Protein AF-A0A537JPZ9-F1 (afdb_monomer_lite)

Organism: NCBI:txid2569760

Radius of gyration: 19.6 Å; chains: 1; bounding box: 57×46×54 Å

pLDDT: mean 85.22, std 14.62, range [39.41, 98.06]

Secondary structure (DSSP, 8-state):
--BHHHHHHHHSS--S-PPPPSSTTT-SSSTTPPTT---HHHHHHHHHHHHHHHHTS---HHHHHHHHHHH--S---HHHHHHHHHHHHH---TTTTTTTPPP-STTTTT-HHHHHHTTT-HHHHHHHHHHHHTTT--HHHHHHHHHHHHHHHHHTSTT---TTHHHH-SHHHHHHHHHHHTPPPSPSSS--S--PPTT---SS-HHHHHHHHHHHHHHTTT-HHHHHHHHHTTBSSHHHHHHHHHHHHHHHH-GGGS-HHHHHHHHHTSSS-HHHHHHHHHHHHHHHHHHHHHHHHHHHHHHT-

InterPro domains:
  IPR005502 ADP-ribosylation/Crystallin J1 [PF03747] (15-260)
  IPR036705 ADP-ribosylation/Crystallin J1 superfamily [G3DSA:1.10.4080.10] (1-294)
  IPR036705 ADP-ribosylation/Crystallin J1 superfamily [SSF101478] (29-282)

Structure (mmCIF, N/CA/C/O backbone):
data_AF-A0A537JPZ9-F1
#
_entry.id   AF-A0A537JPZ9-F1
#
loop_
_atom_site.group_PDB
_atom_site.id
_atom_site.type_symbol
_atom_site.label_atom_id
_atom_site.label_alt_id
_atom_site.label_comp_id
_atom_site.label_asym_id
_atom_site.label_entity_id
_atom_site.label_seq_id
_atom_site.pdbx_PDB_ins_code
_atom_site.Cartn_x
_atom_site.Cartn_y
_atom_site.Cartn_z
_atom_site.occupancy
_atom_site.B_iso_or_equiv
_atom_site.auth_seq_id
_atom_site.auth_comp_id
_atom_site.auth_asym_id
_atom_site.auth_atom_id
_atom_site.pdbx_PDB_model_num
ATOM 1 N N . MET A 1 1 ? 11.764 8.723 -16.582 1.00 61.66 1 MET A N 1
ATOM 2 C CA . MET A 1 1 ? 11.149 7.567 -15.894 1.00 61.66 1 MET A CA 1
ATOM 3 C C . MET A 1 1 ? 11.394 6.319 -16.732 1.00 61.66 1 MET A C 1
ATOM 5 O O . MET A 1 1 ? 11.494 6.472 -17.944 1.00 61.66 1 MET A O 1
ATOM 9 N N . MET A 1 2 ? 11.542 5.129 -16.138 1.00 71.56 2 MET A N 1
ATOM 10 C CA . MET A 1 2 ? 11.805 3.917 -16.925 1.00 71.56 2 MET A CA 1
ATOM 11 C C . MET A 1 2 ? 10.557 3.461 -17.680 1.00 71.56 2 MET A C 1
ATOM 13 O O . MET A 1 2 ? 9.515 3.187 -17.091 1.00 71.56 2 MET A O 1
ATOM 17 N N . HIS A 1 3 ? 10.672 3.383 -19.000 1.00 84.00 3 HIS A N 1
ATOM 18 C CA . HIS A 1 3 ? 9.676 2.769 -19.871 1.00 84.00 3 HIS A CA 1
ATOM 19 C C . HIS A 1 3 ? 9.851 1.241 -19.864 1.00 84.00 3 HIS A C 1
ATOM 21 O O . HIS A 1 3 ? 10.987 0.778 -19.767 1.00 84.00 3 HIS A O 1
ATOM 27 N N . TYR A 1 4 ? 8.783 0.451 -20.030 1.00 87.31 4 TYR A N 1
ATOM 28 C CA . TYR A 1 4 ? 8.886 -1.020 -20.007 1.00 87.31 4 TYR A CA 1
ATOM 29 C C . TYR A 1 4 ? 9.925 -1.569 -21.003 1.00 87.31 4 TYR A C 1
ATOM 31 O O . TYR A 1 4 ? 10.736 -2.413 -20.646 1.00 87.31 4 TYR A O 1
ATOM 39 N N . ARG A 1 5 ? 9.990 -1.011 -22.223 1.00 87.06 5 ARG A N 1
ATOM 40 C CA . ARG A 1 5 ? 11.015 -1.371 -23.229 1.00 87.06 5 ARG A CA 1
ATOM 41 C C . ARG A 1 5 ? 12.454 -1.179 -22.744 1.00 87.06 5 ARG A C 1
ATOM 43 O O . ARG A 1 5 ? 13.341 -1.922 -23.152 1.00 87.06 5 ARG A O 1
ATOM 50 N N . HIS A 1 6 ? 12.704 -0.179 -21.894 1.00 86.38 6 HIS A N 1
ATOM 51 C CA . HIS A 1 6 ? 14.029 0.026 -21.298 1.00 86.38 6 HIS A CA 1
ATOM 52 C C . HIS A 1 6 ? 14.360 -1.105 -20.327 1.00 86.38 6 HIS A C 1
ATOM 54 O O . HIS A 1 6 ? 15.473 -1.618 -20.351 1.00 86.38 6 HIS A O 1
ATOM 60 N N . ILE A 1 7 ? 13.382 -1.539 -19.527 1.00 88.12 7 ILE A N 1
ATOM 61 C CA . ILE A 1 7 ? 13.537 -2.683 -18.621 1.00 88.12 7 ILE A CA 1
ATOM 62 C C . ILE A 1 7 ? 13.850 -3.947 -19.422 1.00 88.12 7 ILE A C 1
ATOM 64 O O . ILE A 1 7 ? 14.840 -4.608 -19.131 1.00 88.12 7 ILE A O 1
ATOM 68 N N . GLU A 1 8 ? 13.089 -4.220 -20.482 1.00 90.44 8 GLU A N 1
ATOM 69 C CA . GLU A 1 8 ? 13.323 -5.369 -21.368 1.00 90.44 8 GLU A CA 1
ATOM 70 C C . GLU A 1 8 ? 14.712 -5.347 -22.001 1.00 90.44 8 GLU A C 1
ATOM 72 O O . GLU A 1 8 ? 15.394 -6.366 -22.050 1.00 90.44 8 GLU A O 1
ATOM 77 N N . THR A 1 9 ? 15.156 -4.172 -22.446 1.00 89.19 9 THR A N 1
ATOM 78 C CA . THR A 1 9 ? 16.465 -4.014 -23.090 1.00 89.19 9 THR A CA 1
ATOM 79 C C . THR A 1 9 ? 17.615 -4.216 -22.103 1.00 89.19 9 THR A C 1
ATOM 81 O O . THR A 1 9 ? 18.622 -4.823 -22.454 1.00 89.19 9 THR A O 1
ATOM 84 N N . VAL A 1 10 ? 17.494 -3.693 -20.879 1.00 86.75 10 VAL A N 1
ATOM 85 C CA . VAL A 1 10 ? 18.595 -3.679 -19.902 1.00 86.75 10 VAL A CA 1
ATOM 86 C C . VAL A 1 10 ? 18.618 -4.935 -19.031 1.00 86.75 10 VAL A C 1
ATOM 88 O O . VAL A 1 10 ? 19.690 -5.431 -18.696 1.00 86.75 10 VAL A O 1
ATOM 91 N N . PHE A 1 11 ? 17.448 -5.444 -18.656 1.00 89.19 11 PHE A N 1
ATOM 92 C CA . PHE A 1 11 ? 17.289 -6.506 -17.662 1.00 89.19 11 PHE A CA 1
ATOM 93 C C . PHE A 1 11 ? 16.570 -7.747 -18.208 1.00 89.19 11 PHE A C 1
ATOM 95 O O . PHE A 1 11 ? 16.487 -8.752 -17.502 1.00 89.19 11 PHE A O 1
ATOM 102 N N . GLY A 1 12 ? 16.031 -7.703 -19.431 1.00 92.19 12 GLY A N 1
ATOM 103 C CA . GLY A 1 12 ? 15.086 -8.715 -19.894 1.00 92.19 12 GLY A CA 1
ATOM 104 C C . GLY A 1 12 ? 13.817 -8.675 -19.042 1.00 92.19 12 GLY A C 1
ATOM 105 O O . GLY A 1 12 ? 13.199 -7.626 -18.876 1.00 92.19 12 GLY A O 1
ATOM 106 N N . THR A 1 13 ? 13.433 -9.811 -18.468 1.00 93.81 13 THR A N 1
ATOM 107 C CA . THR A 1 13 ? 12.338 -9.868 -17.495 1.00 93.81 13 THR A CA 1
ATOM 108 C C . THR A 1 13 ? 12.903 -9.943 -16.085 1.00 93.81 13 THR A C 1
ATOM 110 O O . THR A 1 13 ? 13.543 -10.926 -15.713 1.00 93.81 13 THR A O 1
ATOM 113 N N . VAL A 1 14 ? 12.613 -8.937 -15.264 1.00 94.44 14 VAL A N 1
ATOM 114 C CA . VAL A 1 14 ? 12.970 -8.941 -13.843 1.00 94.44 14 VAL A CA 1
ATOM 115 C C . VAL A 1 14 ? 12.081 -9.946 -13.111 1.00 94.44 14 VAL A C 1
ATOM 117 O O . VAL A 1 14 ? 10.863 -9.787 -13.068 1.00 94.44 14 VAL A O 1
ATOM 120 N N . GLN A 1 15 ? 12.684 -10.990 -12.541 1.00 94.62 15 GLN A N 1
ATOM 121 C CA . GLN A 1 15 ? 11.972 -12.045 -11.803 1.00 94.62 15 GLN A CA 1
ATOM 122 C C . GLN A 1 15 ? 12.550 -12.310 -10.410 1.00 94.62 15 GLN A C 1
ATOM 124 O O . GLN A 1 15 ? 12.110 -13.235 -9.733 1.00 94.62 15 GLN A O 1
ATOM 129 N N . THR A 1 16 ? 13.550 -11.539 -9.992 1.00 92.81 16 THR A N 1
ATOM 130 C CA . THR A 1 16 ? 14.246 -11.687 -8.711 1.00 92.81 16 THR A CA 1
ATOM 131 C C . THR A 1 16 ? 14.568 -10.313 -8.131 1.00 92.81 16 THR A C 1
ATOM 133 O O . THR A 1 16 ? 14.491 -9.294 -8.821 1.00 92.81 16 THR A O 1
ATOM 136 N N . VAL A 1 17 ? 14.923 -10.274 -6.846 1.00 93.38 17 VAL A N 1
ATOM 137 C CA . VAL A 1 17 ? 15.340 -9.039 -6.174 1.00 93.38 17 VAL A CA 1
ATOM 138 C C . VAL A 1 17 ? 16.775 -8.701 -6.585 1.00 93.38 17 VAL A C 1
ATOM 140 O O . VAL A 1 17 ? 17.720 -9.396 -6.208 1.00 93.38 17 VAL A O 1
ATOM 143 N N . LEU A 1 18 ? 16.933 -7.624 -7.350 1.00 92.12 18 LEU A N 1
ATOM 144 C CA . LEU A 1 18 ? 18.220 -7.143 -7.852 1.00 92.12 18 LEU A CA 1
ATOM 145 C C . LEU A 1 18 ? 18.730 -5.954 -7.023 1.00 92.12 18 LEU A C 1
ATOM 147 O O . LEU A 1 18 ? 17.923 -5.235 -6.425 1.00 92.12 18 LEU A O 1
ATOM 151 N N . PRO A 1 19 ? 20.055 -5.722 -6.968 1.00 91.75 19 PRO A N 1
ATOM 152 C CA . PRO A 1 19 ? 20.5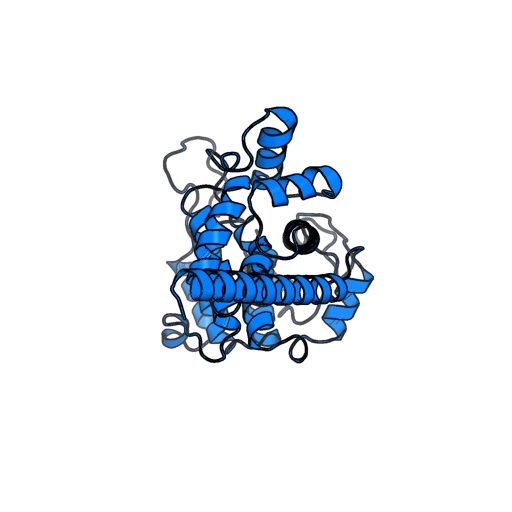85 -4.476 -6.430 1.00 91.75 19 PRO A CA 1
ATOM 153 C C . PRO A 1 19 ? 20.143 -3.302 -7.301 1.00 91.75 19 PRO A C 1
ATOM 155 O O . PRO A 1 19 ? 19.936 -3.442 -8.511 1.00 91.75 19 PRO A O 1
ATOM 158 N N . ARG A 1 20 ? 20.024 -2.126 -6.690 1.00 89.31 20 ARG A N 1
ATOM 159 C CA . ARG A 1 20 ? 19.703 -0.918 -7.435 1.00 89.31 20 ARG A CA 1
ATOM 160 C C . ARG A 1 20 ? 20.900 -0.531 -8.298 1.00 89.31 20 ARG A C 1
ATOM 162 O O . ARG A 1 20 ? 22.044 -0.569 -7.846 1.00 89.31 20 ARG A O 1
ATOM 169 N N . GLY A 1 21 ? 20.638 -0.153 -9.546 1.00 85.00 21 GLY A N 1
ATOM 170 C CA . GLY A 1 21 ? 21.696 0.231 -10.474 1.00 85.00 21 GLY A CA 1
ATOM 171 C C . GLY A 1 21 ? 22.567 1.377 -9.940 1.00 85.00 21 GLY A C 1
ATOM 172 O O . GLY A 1 21 ? 22.109 2.222 -9.172 1.00 85.00 21 GLY A O 1
ATOM 173 N N . ALA A 1 22 ? 23.840 1.404 -10.333 1.00 83.88 22 ALA A N 1
ATOM 174 C CA . ALA A 1 22 ? 24.788 2.429 -9.884 1.00 83.88 22 ALA A CA 1
ATOM 175 C C . ALA A 1 22 ? 24.757 3.707 -10.745 1.00 83.88 22 ALA A C 1
ATOM 177 O O . ALA A 1 22 ? 25.266 4.745 -10.332 1.00 83.88 22 ALA A O 1
ATOM 178 N N . ALA A 1 23 ? 24.172 3.643 -11.944 1.00 78.19 23 ALA A N 1
ATOM 179 C CA . ALA A 1 23 ? 24.107 4.762 -12.881 1.00 78.19 23 ALA A CA 1
ATOM 180 C C . ALA A 1 23 ? 22.711 5.395 -12.917 1.00 78.19 23 ALA A C 1
ATOM 182 O O . ALA A 1 23 ? 21.704 4.700 -12.764 1.00 78.19 23 ALA A O 1
ATOM 183 N N . ALA A 1 24 ? 22.642 6.690 -13.245 1.00 67.94 24 ALA A N 1
ATOM 184 C CA . ALA A 1 24 ? 21.386 7.439 -13.382 1.00 67.94 24 ALA A CA 1
ATOM 185 C C . ALA A 1 24 ? 20.412 6.839 -14.418 1.00 67.94 24 ALA A C 1
ATOM 187 O O . ALA A 1 24 ? 19.197 6.977 -14.296 1.00 67.94 24 ALA A O 1
ATOM 188 N N . THR A 1 25 ? 20.937 6.131 -15.424 1.00 70.88 25 THR A N 1
ATOM 189 C CA . THR A 1 25 ? 20.161 5.388 -16.435 1.00 70.88 25 THR A CA 1
ATOM 190 C C . THR A 1 25 ? 19.436 4.167 -15.868 1.00 70.88 25 THR A C 1
ATOM 192 O O . THR A 1 25 ? 18.517 3.642 -16.495 1.00 70.88 25 THR A O 1
ATOM 195 N N . THR A 1 26 ? 19.853 3.712 -14.688 1.00 70.00 26 THR A N 1
ATOM 196 C CA . THR A 1 26 ? 19.367 2.502 -14.017 1.00 70.00 26 THR A CA 1
ATOM 197 C C . THR A 1 26 ? 18.760 2.772 -12.640 1.00 70.00 26 THR A C 1
ATOM 199 O O . THR A 1 26 ? 18.011 1.944 -12.134 1.00 70.00 26 THR A O 1
ATOM 202 N N . ALA A 1 27 ? 19.059 3.923 -12.034 1.00 72.25 27 ALA A N 1
ATOM 203 C CA . ALA A 1 27 ? 18.585 4.297 -10.711 1.00 72.25 27 ALA A CA 1
ATOM 204 C C . ALA A 1 27 ? 18.599 5.814 -10.526 1.00 72.25 27 ALA A C 1
ATOM 206 O O . ALA A 1 27 ? 19.632 6.459 -10.695 1.00 72.25 27 ALA A O 1
ATOM 207 N N . ARG A 1 28 ? 17.457 6.382 -10.138 1.00 71.44 28 ARG A N 1
ATOM 208 C CA . ARG A 1 28 ? 17.350 7.812 -9.814 1.00 71.44 28 ARG A CA 1
ATOM 209 C C . ARG A 1 28 ? 17.609 8.100 -8.334 1.00 71.44 28 ARG A C 1
ATOM 211 O O . ARG A 1 28 ? 18.174 9.140 -8.017 1.00 71.44 28 ARG A O 1
ATOM 218 N N . PHE A 1 29 ? 17.192 7.196 -7.451 1.00 74.44 29 PHE A N 1
ATOM 219 C CA . PHE A 1 29 ? 17.222 7.375 -6.000 1.00 74.44 29 PHE A CA 1
ATOM 220 C C . PHE A 1 29 ? 18.137 6.334 -5.356 1.00 74.44 29 PHE A C 1
ATOM 222 O O . PHE A 1 29 ? 18.125 5.184 -5.780 1.00 74.44 29 PHE A O 1
ATOM 229 N N . GLU A 1 30 ? 18.948 6.759 -4.380 1.00 81.25 30 GLU A N 1
ATOM 230 C CA . GLU A 1 30 ? 19.951 5.954 -3.652 1.00 81.25 30 GLU A CA 1
ATOM 231 C C . GLU A 1 30 ? 20.663 4.906 -4.559 1.00 81.25 30 GLU A C 1
ATOM 233 O O . GLU A 1 30 ? 20.467 3.696 -4.400 1.00 81.25 30 GLU A O 1
ATOM 238 N N . PRO A 1 31 ? 21.416 5.354 -5.589 1.00 85.69 31 PRO A N 1
ATOM 239 C CA . PRO A 1 31 ? 22.084 4.466 -6.542 1.00 85.69 31 PRO A CA 1
ATOM 240 C C . PRO A 1 31 ? 23.097 3.551 -5.844 1.00 85.69 31 PRO A C 1
ATOM 242 O O . PRO A 1 31 ? 23.796 3.970 -4.925 1.00 85.69 31 PRO A O 1
ATOM 245 N N . GLY A 1 32 ? 23.186 2.298 -6.297 1.00 89.56 32 GLY A N 1
ATOM 246 C CA . GLY A 1 32 ? 24.065 1.286 -5.697 1.00 89.56 32 GLY A CA 1
ATOM 247 C C . GLY A 1 32 ? 23.534 0.633 -4.414 1.00 89.56 32 GLY A C 1
ATOM 248 O O . GLY A 1 32 ? 24.249 -0.162 -3.808 1.00 89.56 32 GLY A O 1
ATOM 249 N N . ALA A 1 33 ? 22.295 0.930 -4.010 1.00 91.94 33 ALA A N 1
ATOM 250 C CA . ALA A 1 33 ? 21.609 0.238 -2.921 1.00 91.94 33 ALA A CA 1
ATOM 251 C C . ALA A 1 33 ? 21.639 -1.300 -3.095 1.00 91.94 33 ALA A C 1
ATOM 253 O O . ALA A 1 33 ? 21.396 -1.796 -4.206 1.00 91.94 33 ALA A O 1
ATOM 254 N N . PRO A 1 34 ? 21.911 -2.081 -2.030 1.00 95.19 34 PRO A N 1
ATOM 255 C CA . PRO A 1 34 ? 21.947 -3.534 -2.117 1.00 95.19 34 PRO A CA 1
ATOM 256 C C . PRO A 1 34 ? 20.574 -4.121 -2.461 1.00 95.19 34 PRO A C 1
ATOM 258 O O . PRO A 1 34 ? 19.522 -3.524 -2.221 1.00 95.19 34 PRO A O 1
ATOM 261 N N . ALA A 1 35 ? 20.587 -5.337 -3.011 1.00 95.12 35 ALA A N 1
ATOM 262 C CA . ALA A 1 35 ? 19.369 -6.070 -3.333 1.00 95.12 35 ALA A CA 1
ATOM 263 C C . ALA A 1 35 ? 18.493 -6.230 -2.084 1.00 95.12 35 ALA A C 1
ATOM 265 O O . ALA A 1 35 ? 18.945 -6.782 -1.084 1.00 95.12 35 ALA A O 1
ATOM 266 N N . GLY A 1 36 ? 17.240 -5.787 -2.166 1.00 94.62 36 GLY A N 1
ATOM 267 C CA . GLY A 1 36 ? 16.267 -5.879 -1.078 1.00 94.62 36 GLY A CA 1
ATOM 268 C C . GLY A 1 36 ? 16.151 -4.627 -0.217 1.00 94.62 36 GLY A C 1
ATOM 269 O O . GLY A 1 36 ? 15.250 -4.587 0.614 1.00 94.62 36 GLY A O 1
ATOM 270 N N . GLN A 1 37 ? 16.987 -3.600 -0.408 1.00 95.06 37 GLN A N 1
ATOM 271 C CA . GLN A 1 37 ? 16.791 -2.320 0.278 1.00 95.06 37 GLN A CA 1
ATOM 272 C C . GLN A 1 37 ? 15.471 -1.665 -0.155 1.00 95.06 37 GLN A C 1
ATOM 274 O O . GLN A 1 37 ? 15.194 -1.540 -1.350 1.00 95.06 37 GLN A O 1
ATOM 279 N N . VAL A 1 38 ? 14.663 -1.239 0.81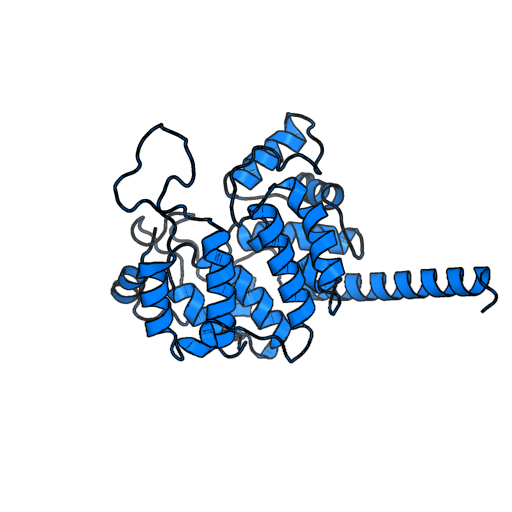8 1.00 94.62 38 VAL A N 1
ATOM 280 C CA . VAL A 1 38 ? 13.354 -0.629 0.553 1.00 94.62 38 VAL A CA 1
ATOM 281 C C . VAL A 1 38 ? 13.431 0.878 0.295 1.00 94.62 38 VAL A C 1
ATOM 283 O O . VAL A 1 38 ? 14.360 1.558 0.740 1.00 94.62 38 VAL A O 1
ATOM 286 N N . THR A 1 39 ? 12.416 1.389 -0.401 1.00 94.06 39 THR A N 1
ATOM 287 C CA . THR A 1 39 ? 12.160 2.812 -0.678 1.00 94.06 39 THR A CA 1
ATOM 288 C C . THR A 1 39 ? 11.223 3.428 0.367 1.00 94.06 39 THR A C 1
ATOM 290 O O . THR A 1 39 ? 10.863 2.795 1.371 1.00 94.06 39 THR A O 1
ATOM 293 N N . ASP A 1 40 ? 10.830 4.682 0.148 1.00 94.12 40 ASP A N 1
ATOM 294 C CA . ASP A 1 40 ? 9.911 5.411 1.010 1.00 94.12 40 ASP A CA 1
ATOM 295 C C . ASP A 1 40 ? 8.526 4.760 1.119 1.00 94.12 40 ASP A C 1
ATOM 297 O O . ASP A 1 40 ? 7.928 4.865 2.187 1.00 94.12 40 ASP A O 1
ATOM 301 N N . ASP A 1 41 ? 8.061 3.985 0.129 1.00 95.44 41 ASP A N 1
ATOM 302 C CA . ASP A 1 41 ? 6.819 3.198 0.215 1.00 95.44 41 ASP A CA 1
ATOM 303 C C . ASP A 1 41 ? 6.746 2.353 1.487 1.00 95.44 41 ASP A C 1
ATOM 305 O O . ASP A 1 41 ? 5.767 2.385 2.238 1.00 95.44 41 ASP A O 1
ATOM 309 N N . THR A 1 42 ? 7.806 1.578 1.731 1.00 96.06 42 THR A N 1
ATOM 310 C CA . THR A 1 42 ? 7.856 0.663 2.872 1.00 96.06 42 THR A CA 1
ATOM 311 C C . THR A 1 42 ? 8.179 1.422 4.148 1.00 96.06 42 THR A C 1
ATOM 313 O O . THR A 1 42 ? 7.606 1.112 5.186 1.00 96.06 42 THR A O 1
ATOM 316 N N . ARG A 1 43 ? 9.048 2.442 4.097 1.00 96.06 43 ARG A N 1
ATOM 317 C CA . ARG A 1 43 ? 9.358 3.272 5.277 1.00 96.06 43 ARG A CA 1
ATOM 318 C C . ARG A 1 43 ? 8.095 3.954 5.802 1.00 96.06 43 ARG A C 1
ATOM 320 O O . ARG A 1 43 ? 7.785 3.847 6.984 1.00 96.06 43 ARG A O 1
ATOM 327 N N . LEU A 1 44 ? 7.316 4.562 4.910 1.00 97.00 44 LEU A N 1
ATOM 328 C CA . LEU A 1 44 ? 6.073 5.249 5.242 1.00 97.00 44 LEU A CA 1
ATOM 329 C C . LEU A 1 44 ? 4.997 4.275 5.742 1.00 97.00 44 LEU A C 1
ATOM 331 O O . LEU A 1 44 ? 4.284 4.569 6.703 1.00 97.00 44 LEU A O 1
ATOM 335 N N . ARG A 1 45 ? 4.917 3.080 5.143 1.00 96.81 45 ARG A N 1
ATOM 336 C CA . ARG A 1 45 ? 4.059 1.992 5.633 1.00 96.81 45 ARG A CA 1
ATOM 337 C C . ARG A 1 45 ? 4.459 1.515 7.024 1.00 96.81 45 ARG A C 1
ATOM 339 O O . ARG A 1 45 ? 3.582 1.312 7.854 1.00 96.81 45 ARG A O 1
ATOM 346 N N . ASN A 1 46 ? 5.754 1.359 7.295 1.00 97.31 46 ASN A N 1
ATOM 347 C CA . ASN A 1 46 ? 6.245 0.926 8.602 1.00 97.31 46 ASN A CA 1
ATOM 348 C C . ASN A 1 46 ? 5.830 1.915 9.700 1.00 97.31 46 ASN A C 1
ATOM 350 O O . ASN A 1 46 ? 5.400 1.473 10.760 1.00 97.31 46 ASN A O 1
ATOM 354 N N . LEU A 1 47 ? 5.875 3.227 9.431 1.00 97.94 47 LEU A N 1
ATOM 355 C CA . LEU A 1 47 ? 5.365 4.249 10.358 1.00 97.94 47 LEU A CA 1
ATOM 356 C C . LEU A 1 47 ? 3.870 4.051 10.651 1.00 97.94 47 LEU A C 1
ATOM 358 O O . LEU A 1 47 ? 3.442 4.127 11.800 1.00 97.94 47 LEU A O 1
ATOM 362 N N . LEU A 1 48 ? 3.072 3.727 9.628 1.00 98.06 48 LEU A N 1
ATOM 363 C CA . LEU A 1 48 ? 1.646 3.449 9.815 1.00 98.06 48 LEU A CA 1
ATOM 364 C C . LEU A 1 48 ? 1.404 2.159 10.610 1.00 98.06 48 LEU A C 1
ATOM 366 O O . LEU A 1 48 ? 0.547 2.137 11.492 1.00 98.06 48 LEU A O 1
ATOM 370 N N . CYS A 1 49 ? 2.183 1.105 10.351 1.00 97.88 49 CYS A N 1
ATOM 371 C CA . CYS A 1 49 ? 2.156 -0.111 11.163 1.00 97.88 49 CYS A CA 1
ATOM 372 C C . CYS A 1 49 ? 2.479 0.203 12.627 1.00 97.88 49 CYS A C 1
ATOM 374 O O . CYS A 1 49 ? 1.755 -0.241 13.512 1.00 97.88 49 CYS A O 1
ATOM 376 N N . SER A 1 50 ? 3.521 0.998 12.890 1.00 97.56 50 SER A N 1
ATOM 377 C CA . SER A 1 50 ? 3.875 1.431 14.244 1.00 97.56 50 SER A CA 1
ATOM 378 C C . SER A 1 50 ? 2.727 2.178 14.922 1.00 97.56 50 SER A C 1
ATOM 380 O O . SER A 1 50 ? 2.458 1.919 16.092 1.00 97.56 50 SER A O 1
ATOM 382 N N . ALA A 1 51 ? 2.020 3.056 14.203 1.00 98.00 51 ALA A N 1
ATOM 383 C CA . ALA A 1 51 ? 0.883 3.798 14.750 1.00 98.00 51 ALA A CA 1
ATOM 384 C C . ALA A 1 51 ? -0.236 2.842 15.181 1.00 98.00 51 ALA A C 1
ATOM 386 O O . ALA A 1 51 ? -0.701 2.898 16.317 1.00 98.00 51 ALA A O 1
ATOM 387 N N . ILE A 1 52 ? -0.605 1.913 14.293 1.00 97.88 52 ILE A N 1
ATOM 388 C CA . ILE A 1 52 ? -1.632 0.892 14.539 1.00 97.88 52 ILE A CA 1
ATOM 389 C C . ILE A 1 52 ? -1.259 0.010 15.729 1.00 97.88 52 ILE A C 1
ATOM 391 O O . ILE A 1 52 ? -2.087 -0.242 16.601 1.00 97.88 52 ILE A O 1
ATOM 395 N N . ILE A 1 53 ? -0.005 -0.441 15.785 1.00 97.50 53 ILE A N 1
ATOM 396 C CA . ILE A 1 53 ? 0.491 -1.300 16.863 1.00 97.50 53 ILE A CA 1
ATOM 397 C C . ILE A 1 53 ? 0.468 -0.551 18.201 1.00 97.50 53 ILE A C 1
ATOM 399 O O . ILE A 1 53 ? 0.027 -1.115 19.198 1.00 97.50 53 ILE A O 1
ATOM 403 N N . ARG A 1 54 ? 0.893 0.721 18.233 1.00 96.75 54 ARG A N 1
ATOM 404 C CA . ARG A 1 54 ? 0.865 1.562 19.445 1.00 96.75 54 ARG A CA 1
ATOM 405 C C . ARG A 1 54 ? -0.558 1.825 19.937 1.00 96.75 54 ARG A C 1
ATOM 407 O O . ARG A 1 54 ? -0.781 1.813 21.142 1.00 96.75 54 ARG A O 1
ATOM 414 N N . ALA A 1 55 ? -1.498 2.047 19.021 1.00 95.62 55 ALA A N 1
ATOM 415 C CA . ALA A 1 55 ? -2.907 2.266 19.343 1.00 95.62 55 ALA A CA 1
ATOM 416 C C . ALA A 1 55 ? -3.662 0.964 19.674 1.00 95.62 55 ALA A C 1
ATOM 418 O O . ALA A 1 55 ? -4.740 1.008 20.262 1.00 95.62 55 ALA A O 1
ATOM 419 N N . GLY A 1 56 ? -3.117 -0.194 19.289 1.00 94.19 56 GLY A N 1
ATOM 420 C CA . GLY A 1 56 ? -3.786 -1.485 19.417 1.00 94.19 56 GLY A CA 1
ATOM 421 C C . GLY A 1 56 ? -4.970 -1.653 18.460 1.00 94.19 56 GLY A C 1
ATOM 422 O O . GLY A 1 56 ? -5.895 -2.393 18.774 1.00 94.19 56 GLY A O 1
ATOM 423 N N . GLY A 1 57 ? -4.987 -0.970 17.313 1.00 93.88 57 GLY A N 1
ATOM 424 C CA . GLY A 1 57 ? -6.116 -1.050 16.389 1.00 93.88 57 GLY A CA 1
ATOM 425 C C . GLY A 1 57 ? -6.198 0.120 15.419 1.00 93.88 57 GLY A C 1
ATOM 426 O O . GLY A 1 57 ? -5.205 0.537 14.823 1.00 93.88 57 GLY A O 1
ATOM 427 N N . ARG A 1 58 ? -7.417 0.618 15.217 1.00 94.56 58 ARG A N 1
ATOM 428 C CA . ARG A 1 58 ? -7.713 1.695 14.265 1.00 94.56 58 ARG A CA 1
ATOM 429 C C . ARG A 1 58 ? -7.037 3.000 14.693 1.00 94.56 58 ARG A C 1
ATOM 431 O O . ARG A 1 58 ? -6.973 3.310 15.877 1.00 94.56 58 ARG A O 1
ATOM 438 N N . VAL A 1 59 ? -6.563 3.769 13.715 1.00 97.19 59 VAL A N 1
ATOM 439 C CA . VAL A 1 59 ? -5.791 5.004 13.928 1.00 97.19 59 VAL A CA 1
ATOM 440 C C . VAL A 1 59 ? -6.343 6.171 13.126 1.00 97.19 59 VAL A C 1
ATOM 442 O O . VAL A 1 59 ? -7.021 5.996 12.113 1.00 97.19 59 VAL A O 1
ATOM 445 N N . THR A 1 60 ? -6.014 7.375 13.574 1.00 97.44 60 THR A N 1
ATOM 446 C CA . THR A 1 60 ? -6.312 8.646 12.916 1.00 97.44 60 THR A CA 1
ATOM 447 C C . THR A 1 60 ? -5.066 9.255 12.266 1.00 97.44 60 THR A C 1
ATOM 449 O O . THR A 1 60 ? -3.943 8.779 12.446 1.00 97.44 60 THR A O 1
ATOM 452 N N . ALA A 1 61 ? -5.249 10.347 11.518 1.00 97.44 61 ALA A N 1
ATOM 453 C CA . ALA A 1 61 ? -4.136 11.159 11.022 1.00 97.44 61 ALA A CA 1
ATOM 454 C C . ALA A 1 61 ? -3.217 11.668 12.151 1.00 97.44 61 ALA A C 1
ATOM 456 O O . ALA A 1 61 ? -2.008 11.761 11.950 1.00 97.44 61 ALA A O 1
ATOM 457 N N . ASP A 1 62 ? -3.772 11.968 13.331 1.00 97.75 62 ASP A N 1
ATOM 458 C CA . ASP A 1 62 ? -3.016 12.444 14.494 1.00 97.75 62 ASP A CA 1
ATOM 459 C C . ASP A 1 62 ? -2.098 11.343 15.056 1.00 97.75 62 ASP A C 1
ATOM 461 O O . ASP A 1 62 ? -0.913 11.581 15.297 1.00 97.75 62 ASP A O 1
ATOM 465 N N . ASP A 1 63 ? -2.612 10.114 15.177 1.00 97.94 63 ASP A N 1
ATOM 466 C CA . ASP A 1 63 ? -1.832 8.954 15.631 1.00 97.94 63 ASP A CA 1
ATOM 467 C C . ASP A 1 63 ? -0.681 8.651 14.666 1.00 97.94 63 ASP A C 1
ATOM 469 O O . ASP A 1 63 ? 0.450 8.383 15.080 1.00 97.94 63 ASP A O 1
ATOM 473 N N . TRP A 1 64 ? -0.946 8.735 13.357 1.00 97.88 64 TRP A N 1
ATOM 474 C CA . TRP A 1 64 ? 0.090 8.514 12.356 1.00 97.88 64 TRP A CA 1
ATOM 475 C C . TRP A 1 64 ? 1.142 9.626 12.373 1.00 97.88 64 TRP A C 1
ATOM 477 O O . TRP A 1 64 ? 2.336 9.326 12.393 1.00 97.88 64 TRP A O 1
ATOM 487 N N . ALA A 1 65 ? 0.732 10.893 12.466 1.00 97.81 65 ALA A N 1
ATOM 488 C CA . ALA A 1 65 ? 1.659 12.013 12.612 1.00 97.81 65 ALA A CA 1
ATOM 489 C C . ALA A 1 65 ? 2.538 11.870 13.868 1.00 97.81 65 ALA A C 1
ATOM 491 O O . ALA A 1 65 ? 3.737 12.133 13.807 1.00 97.81 65 ALA A O 1
ATOM 492 N N . SER A 1 66 ? 1.998 11.370 14.984 1.00 97.12 66 SER A N 1
ATOM 493 C CA . SER A 1 66 ? 2.794 11.109 16.191 1.00 97.12 66 SER A CA 1
ATOM 494 C C . SER A 1 66 ? 3.973 10.164 15.920 1.00 97.12 66 SER A C 1
ATOM 496 O O . SER A 1 66 ? 5.083 10.420 16.384 1.00 97.12 66 SER A O 1
ATOM 498 N N . THR A 1 67 ? 3.784 9.125 15.098 1.00 97.38 67 THR A N 1
ATOM 499 C CA . THR A 1 67 ? 4.897 8.241 14.703 1.00 97.38 67 THR A CA 1
ATOM 500 C C . THR A 1 67 ? 5.917 8.916 13.801 1.00 97.38 67 THR A C 1
ATOM 502 O O . THR A 1 67 ? 7.096 8.582 13.870 1.00 97.38 67 THR A O 1
ATOM 505 N N . TRP A 1 68 ? 5.506 9.889 12.982 1.00 97.00 68 TRP A N 1
ATOM 506 C CA . TRP A 1 68 ? 6.451 10.626 12.147 1.00 97.00 68 TRP A CA 1
ATOM 507 C C . TRP A 1 68 ? 7.399 11.458 13.008 1.00 97.00 68 TRP A C 1
ATOM 509 O O . TRP A 1 68 ? 8.591 11.519 12.735 1.00 97.00 68 TRP A O 1
ATOM 519 N N . LEU A 1 69 ? 6.882 12.060 14.079 1.00 94.12 69 LEU A N 1
ATOM 520 C CA . LEU A 1 69 ? 7.687 12.859 14.995 1.00 94.12 69 LEU A CA 1
ATOM 521 C C . LEU A 1 69 ? 8.769 12.032 15.706 1.00 94.12 69 LEU A C 1
ATOM 523 O O . LEU A 1 69 ? 9.847 12.552 15.983 1.00 94.12 69 LEU A O 1
ATOM 527 N N . THR A 1 70 ? 8.480 10.769 16.030 1.00 94.19 70 THR A N 1
ATOM 528 C CA . THR A 1 70 ? 9.379 9.938 16.845 1.00 94.19 70 THR A CA 1
ATOM 529 C C . THR A 1 70 ? 10.264 9.000 16.030 1.00 94.19 70 THR A C 1
ATOM 531 O O . THR A 1 70 ? 11.379 8.714 16.457 1.00 94.19 70 THR A O 1
ATOM 534 N N . ASP A 1 71 ? 9.778 8.509 14.886 1.00 95.00 71 ASP A N 1
ATOM 535 C CA . ASP A 1 71 ? 10.372 7.357 14.195 1.00 95.00 71 ASP A CA 1
ATOM 536 C C . ASP A 1 71 ? 10.756 7.642 12.733 1.00 95.00 71 ASP A C 1
ATOM 538 O O . ASP A 1 71 ? 11.336 6.773 12.080 1.00 95.00 71 ASP A O 1
ATOM 542 N N . MET A 1 72 ? 10.389 8.803 12.175 1.00 95.00 72 MET A N 1
ATOM 543 C CA . MET A 1 72 ? 10.633 9.092 10.760 1.00 95.00 72 MET A CA 1
ATOM 544 C C . MET A 1 72 ? 12.121 9.291 10.490 1.00 95.00 72 MET A C 1
ATOM 546 O O . MET A 1 72 ? 12.750 10.198 11.029 1.00 95.00 72 MET A O 1
ATOM 550 N N . ASP A 1 73 ? 12.659 8.465 9.596 1.00 90.75 73 ASP A N 1
ATOM 551 C CA . ASP A 1 73 ? 14.043 8.543 9.146 1.00 90.75 73 ASP A CA 1
ATOM 552 C C . ASP A 1 73 ? 14.161 8.196 7.655 1.00 90.75 73 ASP A C 1
ATOM 554 O O . ASP A 1 73 ? 13.385 7.409 7.101 1.00 90.75 73 ASP A O 1
ATOM 558 N N . GLY A 1 74 ? 15.159 8.793 7.008 1.00 89.12 74 GLY A N 1
ATOM 559 C CA . GLY A 1 74 ? 15.449 8.619 5.592 1.00 89.12 74 GLY A CA 1
ATOM 560 C C . GLY A 1 74 ? 14.707 9.582 4.661 1.00 89.12 74 GLY A C 1
ATOM 561 O O . GLY A 1 74 ? 14.092 10.569 5.060 1.00 89.12 74 GLY A O 1
ATOM 562 N N . TRP A 1 75 ? 14.833 9.308 3.364 1.00 89.94 75 TRP A N 1
ATOM 563 C CA . TRP A 1 75 ? 14.214 10.107 2.307 1.00 89.94 75 TRP A CA 1
ATOM 564 C C . TRP A 1 75 ? 12.751 9.709 2.078 1.00 89.94 75 TRP A C 1
ATOM 566 O O . TRP A 1 75 ? 12.434 8.520 2.128 1.00 89.94 75 TRP A O 1
ATOM 576 N N . PHE A 1 76 ? 11.906 10.699 1.771 1.00 93.12 76 PHE A N 1
ATOM 577 C CA . PHE A 1 76 ? 10.494 10.543 1.410 1.00 93.12 76 PHE A CA 1
ATOM 578 C C . PHE A 1 76 ? 10.125 11.470 0.253 1.00 93.12 76 PHE A C 1
ATOM 580 O O . PHE A 1 76 ? 10.705 12.552 0.104 1.00 93.12 76 PHE A O 1
ATOM 587 N N . PHE A 1 77 ? 9.127 11.080 -0.540 1.00 92.12 77 PHE A N 1
ATOM 588 C CA . PHE A 1 77 ? 8.664 11.902 -1.649 1.00 92.12 77 PHE A CA 1
ATOM 589 C C . PHE A 1 77 ? 8.057 13.247 -1.203 1.00 92.12 77 PHE A C 1
ATOM 591 O O . PHE A 1 77 ? 7.554 13.416 -0.088 1.00 92.12 77 PHE A O 1
ATOM 598 N N . THR A 1 78 ? 8.080 14.232 -2.106 1.00 91.38 78 THR A N 1
ATOM 599 C CA . THR A 1 78 ? 7.739 15.641 -1.841 1.00 91.38 78 THR A CA 1
ATOM 600 C C . THR A 1 78 ? 6.442 15.895 -1.052 1.00 91.38 78 THR A C 1
ATOM 602 O O . THR A 1 78 ? 6.489 16.720 -0.139 1.00 91.38 78 THR A O 1
ATOM 605 N N . PRO A 1 79 ? 5.288 15.251 -1.327 1.00 92.88 79 PRO A N 1
ATOM 606 C CA . PRO A 1 79 ? 4.059 15.546 -0.588 1.00 92.88 79 PRO A CA 1
ATOM 607 C C . PRO A 1 79 ? 4.141 15.111 0.883 1.00 92.88 79 PRO A C 1
ATOM 609 O O . PRO A 1 79 ? 3.589 15.793 1.745 1.00 92.88 79 PRO A O 1
ATOM 612 N N . VAL A 1 80 ? 4.895 14.050 1.188 1.00 96.50 80 VAL A N 1
ATOM 613 C CA . VAL A 1 80 ? 5.158 13.580 2.559 1.00 96.50 80 VAL A CA 1
ATOM 614 C C . VAL A 1 80 ? 6.023 14.599 3.304 1.00 96.50 80 VAL A C 1
ATOM 616 O O . VAL A 1 80 ? 5.683 15.016 4.408 1.00 96.50 80 VAL A O 1
ATOM 619 N N . VAL A 1 81 ? 7.095 15.081 2.670 1.00 94.88 81 VAL A N 1
ATOM 620 C CA . VAL A 1 81 ? 7.974 16.119 3.242 1.00 94.88 81 VAL A CA 1
ATOM 621 C C . VAL A 1 81 ? 7.206 17.427 3.472 1.00 94.88 81 VAL A C 1
ATOM 623 O O . VAL A 1 81 ? 7.328 18.055 4.523 1.00 94.88 81 VAL A O 1
ATOM 626 N N . ASN A 1 82 ? 6.348 17.821 2.529 1.00 94.38 82 ASN A N 1
ATOM 627 C CA . ASN A 1 82 ? 5.493 18.999 2.677 1.00 94.38 82 ASN A CA 1
ATOM 628 C C . ASN A 1 82 ? 4.515 18.858 3.849 1.00 94.38 82 ASN A C 1
ATOM 630 O O . ASN A 1 82 ? 4.346 19.814 4.608 1.00 94.38 82 ASN A O 1
ATOM 634 N N . ALA A 1 83 ? 3.883 17.691 4.005 1.00 97.12 83 ALA A N 1
ATOM 635 C CA . ALA A 1 83 ? 3.017 17.397 5.141 1.00 97.12 83 ALA A CA 1
ATOM 636 C C . ALA A 1 83 ? 3.785 17.488 6.467 1.00 97.12 83 ALA A C 1
ATOM 638 O O . ALA A 1 83 ? 3.334 18.181 7.376 1.00 97.12 83 ALA A O 1
ATOM 639 N N . TYR A 1 84 ? 4.984 16.899 6.539 1.00 97.06 84 TYR A N 1
ATOM 640 C CA . TYR A 1 84 ? 5.853 16.985 7.714 1.00 97.06 84 TYR A CA 1
ATOM 641 C C . TYR A 1 84 ? 6.127 18.445 8.104 1.00 97.06 84 TYR A C 1
ATOM 643 O O . TYR A 1 84 ? 5.905 18.844 9.246 1.00 97.06 84 TYR A O 1
ATOM 651 N N . HIS A 1 85 ? 6.539 19.285 7.149 1.00 95.81 85 HIS A N 1
ATOM 652 C CA . HIS A 1 85 ? 6.789 20.703 7.419 1.00 95.81 85 HIS A CA 1
ATOM 653 C C . HIS A 1 85 ? 5.528 21.466 7.837 1.00 95.81 85 HIS A C 1
ATOM 655 O O . HIS A 1 85 ? 5.602 22.337 8.702 1.00 95.81 85 HIS A O 1
ATOM 661 N N . LYS A 1 86 ? 4.370 21.167 7.241 1.00 96.81 86 LYS A N 1
ATOM 662 C CA . LYS A 1 86 ? 3.105 21.800 7.633 1.00 96.81 86 LYS A CA 1
ATOM 663 C C . LYS A 1 86 ? 2.742 21.462 9.075 1.00 96.81 86 LYS A C 1
ATOM 665 O O . LYS A 1 86 ? 2.435 22.376 9.831 1.00 96.81 86 LYS A O 1
ATOM 670 N N . VAL A 1 87 ? 2.815 20.190 9.454 1.00 97.56 87 VAL A N 1
ATOM 671 C CA . VAL A 1 87 ? 2.449 19.748 10.804 1.00 97.56 87 VAL A CA 1
ATOM 672 C C . VAL A 1 87 ? 3.465 20.249 11.830 1.00 97.56 87 VAL A C 1
ATOM 674 O O . VAL A 1 87 ? 3.099 20.956 12.759 1.00 97.56 87 VAL A O 1
ATOM 677 N N . PHE A 1 88 ? 4.755 19.966 11.641 1.00 96.94 88 PHE A N 1
ATOM 678 C CA . PHE A 1 88 ? 5.748 20.144 12.709 1.00 96.94 88 PHE A CA 1
ATOM 679 C C . PHE A 1 88 ? 6.491 21.482 12.690 1.00 96.94 88 PHE A C 1
ATOM 681 O O . PHE A 1 88 ? 7.169 21.809 13.659 1.00 96.94 88 PHE A O 1
ATOM 688 N N . MET A 1 89 ? 6.392 22.264 11.610 1.00 95.69 89 MET A N 1
ATOM 689 C CA . MET A 1 89 ? 7.009 23.601 11.543 1.00 95.69 89 MET A CA 1
ATOM 690 C C . MET A 1 89 ? 5.997 24.734 11.396 1.00 95.69 89 MET A C 1
ATOM 692 O O . MET A 1 89 ? 6.360 25.893 11.591 1.00 95.69 89 MET A O 1
ATOM 696 N N . LYS A 1 90 ? 4.751 24.428 11.018 1.00 94.62 90 LYS A N 1
ATOM 697 C CA . LYS A 1 90 ? 3.694 25.429 10.812 1.00 94.62 90 LYS A CA 1
ATOM 698 C C . LYS A 1 90 ? 2.432 25.169 11.633 1.00 94.62 90 LYS A C 1
ATOM 700 O O . LYS A 1 90 ? 1.466 25.901 11.445 1.00 94.62 90 LYS A O 1
ATOM 705 N N . ASP A 1 91 ? 2.454 24.165 12.509 1.00 93.88 91 ASP A N 1
ATOM 706 C CA . ASP A 1 91 ? 1.360 23.831 13.429 1.00 93.88 91 ASP A CA 1
ATOM 707 C C . ASP A 1 91 ? 0.018 23.570 12.716 1.00 93.88 91 ASP A C 1
ATOM 709 O O . ASP A 1 91 ? -1.068 23.850 13.222 1.00 93.88 91 ASP A O 1
ATOM 713 N N . ALA A 1 92 ? 0.079 23.059 11.481 1.00 96.56 92 ALA A N 1
ATOM 714 C CA . ALA A 1 92 ? -1.118 22.643 10.766 1.00 96.56 92 ALA A CA 1
ATOM 715 C C . ALA A 1 92 ? -1.681 21.362 11.392 1.00 96.56 92 ALA A C 1
ATOM 717 O O . ALA A 1 92 ? -0.931 20.442 11.721 1.00 96.56 92 ALA A O 1
ATOM 718 N N . SER A 1 93 ? -3.011 21.257 11.465 1.00 96.81 93 SER A N 1
ATOM 719 C CA . SER A 1 93 ? -3.657 20.018 11.902 1.00 96.81 93 SER A CA 1
ATOM 720 C C . SER A 1 93 ? -3.225 18.842 11.013 1.00 96.81 93 SER A C 1
ATOM 722 O O . SER A 1 93 ? -3.340 18.949 9.784 1.00 96.81 93 SER A O 1
ATOM 724 N N . PRO A 1 94 ? -2.833 17.689 11.594 1.00 97.12 94 PRO A N 1
ATOM 725 C CA . PRO A 1 94 ? -2.597 16.460 10.841 1.00 97.12 94 PRO A CA 1
ATOM 726 C C . PRO A 1 94 ? -3.754 16.088 9.911 1.00 97.12 94 PRO A C 1
ATOM 728 O O . PRO A 1 94 ? -3.536 15.528 8.851 1.00 97.12 94 PRO A O 1
ATOM 731 N N . ARG A 1 95 ? -4.999 16.432 10.248 1.00 95.12 95 ARG A N 1
ATOM 732 C CA . ARG A 1 95 ? -6.180 16.080 9.438 1.00 95.12 95 ARG A CA 1
ATOM 733 C C . ARG A 1 95 ? -6.322 16.904 8.161 1.00 95.12 95 ARG A C 1
ATOM 735 O O . ARG A 1 95 ? -7.038 16.490 7.249 1.00 95.12 95 ARG A O 1
ATOM 742 N N . GLU A 1 96 ? -5.681 18.068 8.119 1.00 92.69 96 GLU A N 1
ATOM 743 C CA . GLU A 1 96 ? -5.802 19.053 7.041 1.00 92.69 96 GLU A CA 1
ATOM 744 C C . GLU A 1 96 ? -4.472 19.315 6.324 1.00 92.69 96 GLU A C 1
ATOM 746 O O . GLU A 1 96 ? -4.444 20.021 5.315 1.00 92.69 96 GLU A O 1
ATOM 751 N N . ALA A 1 97 ? -3.364 18.740 6.801 1.00 96.38 97 ALA A N 1
ATOM 752 C CA . ALA A 1 97 ? -2.028 18.962 6.253 1.00 96.38 97 ALA A CA 1
ATOM 753 C C . ALA A 1 97 ? -1.910 18.576 4.763 1.00 96.38 97 ALA A C 1
ATOM 755 O O . ALA A 1 97 ? -1.150 19.206 4.011 1.00 96.38 97 ALA A O 1
ATOM 756 N N . GLY A 1 98 ? -2.723 17.623 4.300 1.00 94.19 98 GLY A N 1
ATOM 757 C CA . GLY A 1 98 ? -2.834 17.242 2.894 1.00 94.19 98 GLY A CA 1
ATOM 758 C C . GLY A 1 98 ? -3.444 18.308 1.978 1.00 94.19 98 GLY A C 1
ATOM 759 O O . GLY A 1 98 ? -3.266 18.236 0.762 1.00 94.19 98 GLY A O 1
ATOM 760 N N . ARG A 1 99 ? -4.106 19.338 2.521 1.00 92.75 99 ARG A N 1
ATOM 761 C CA . ARG A 1 99 ? -4.726 20.411 1.731 1.00 92.75 99 ARG A CA 1
ATOM 762 C C . ARG A 1 99 ? -3.685 21.232 0.975 1.00 92.75 99 ARG A C 1
ATOM 764 O O . ARG A 1 99 ? -2.707 21.707 1.561 1.00 92.75 99 ARG A O 1
ATOM 771 N N . GLY A 1 100 ? -3.879 21.410 -0.328 1.00 86.25 100 GLY A N 1
ATOM 772 C CA . GLY A 1 100 ? -2.924 22.057 -1.228 1.00 86.25 100 GLY A CA 1
ATOM 773 C C . GLY A 1 100 ? -1.609 21.287 -1.385 1.00 86.25 100 GLY A C 1
ATOM 774 O O . GLY A 1 100 ? -0.605 21.875 -1.784 1.00 86.25 100 GLY A O 1
ATOM 775 N N . SER A 1 101 ? -1.568 20.008 -0.995 1.00 88.12 101 SER A N 1
ATOM 776 C CA . SER A 1 101 ? -0.443 19.124 -1.301 1.00 88.12 101 SER A CA 1
ATOM 777 C C . SER A 1 101 ? -0.494 18.691 -2.767 1.00 88.12 101 SER A C 1
ATOM 779 O O . SER A 1 101 ? -1.545 18.712 -3.408 1.00 88.12 101 SER A O 1
ATOM 781 N N . MET A 1 102 ? 0.654 18.287 -3.305 1.00 86.50 102 MET A N 1
ATOM 782 C CA . MET A 1 102 ? 0.713 17.687 -4.634 1.00 86.50 102 MET A CA 1
ATOM 783 C C . MET A 1 102 ? -0.063 16.369 -4.614 1.00 86.50 102 MET A C 1
ATOM 785 O O . MET A 1 102 ? 0.172 15.534 -3.743 1.00 86.50 102 MET A O 1
ATOM 789 N N . GLY A 1 103 ? -0.980 16.178 -5.563 1.00 84.12 103 GLY A N 1
ATOM 790 C CA . GLY A 1 103 ? -1.656 14.895 -5.711 1.00 84.12 103 GLY A CA 1
ATOM 791 C C . GLY A 1 103 ? -0.650 13.827 -6.127 1.00 84.12 103 GLY A C 1
ATOM 792 O O . GLY A 1 103 ? 0.074 14.009 -7.101 1.00 84.12 103 GLY A O 1
ATOM 793 N N . SER A 1 104 ? -0.571 12.745 -5.357 1.00 90.12 104 SER A N 1
ATOM 794 C CA . SER A 1 104 ? 0.295 11.611 -5.658 1.00 90.12 104 SER A CA 1
ATOM 795 C C . SER A 1 104 ? -0.253 10.317 -5.052 1.00 90.12 104 SER A C 1
ATOM 797 O O . SER A 1 104 ? -1.249 10.320 -4.328 1.00 90.12 104 SER A O 1
ATOM 799 N N . ASN A 1 105 ? 0.401 9.193 -5.316 1.00 88.81 105 ASN A N 1
ATOM 800 C CA . ASN A 1 105 ? 0.058 7.895 -4.745 1.00 88.81 105 ASN A CA 1
ATOM 801 C C . ASN A 1 105 ? 0.753 7.605 -3.393 1.00 88.81 105 ASN A C 1
ATOM 803 O O . ASN A 1 105 ? 0.561 6.514 -2.855 1.00 88.81 105 ASN A O 1
ATOM 807 N N . SER A 1 106 ? 1.471 8.565 -2.779 1.00 94.50 106 SER A N 1
ATOM 808 C CA . SER A 1 106 ? 2.268 8.306 -1.561 1.00 94.50 106 SER A CA 1
ATOM 809 C C . SER A 1 106 ? 1.464 7.843 -0.343 1.00 94.50 106 SER A C 1
ATOM 811 O O . SER A 1 106 ? 2.007 7.164 0.517 1.00 94.50 106 SER A O 1
ATOM 813 N N . THR A 1 107 ? 0.172 8.161 -0.233 1.00 93.44 107 THR A N 1
ATOM 814 C CA . THR A 1 107 ? -0.652 7.527 0.812 1.00 93.44 107 THR A CA 1
ATOM 815 C C . THR A 1 107 ? -1.132 6.152 0.372 1.00 93.44 107 THR A C 1
ATOM 817 O O . THR A 1 107 ? -1.122 5.216 1.163 1.00 93.44 107 THR A O 1
ATOM 820 N N . ALA A 1 108 ? -1.535 5.999 -0.891 1.00 93.25 108 ALA A N 1
ATOM 821 C CA . ALA A 1 108 ? -2.019 4.725 -1.410 1.00 93.25 108 ALA A CA 1
ATOM 822 C C . ALA A 1 108 ? -0.958 3.615 -1.289 1.00 93.25 108 ALA A C 1
ATOM 824 O O . ALA A 1 108 ? -1.295 2.486 -0.943 1.00 93.25 108 ALA A O 1
ATOM 825 N N . MET A 1 109 ? 0.324 3.944 -1.471 1.00 94.56 109 MET A N 1
ATOM 826 C CA . MET A 1 109 ? 1.436 3.002 -1.303 1.00 94.56 109 MET A CA 1
ATOM 827 C C . MET A 1 109 ? 1.661 2.541 0.145 1.00 94.56 109 MET A C 1
ATOM 829 O O . MET A 1 109 ? 2.231 1.472 0.371 1.00 94.56 109 MET A O 1
ATOM 833 N N . SER A 1 110 ? 1.202 3.307 1.139 1.00 96.25 110 SER A N 1
ATOM 834 C CA . SER A 1 110 ? 1.414 3.011 2.559 1.00 96.25 110 SER A CA 1
ATOM 835 C C . SER A 1 110 ? 0.170 2.494 3.282 1.00 96.25 110 SER A C 1
ATOM 837 O O . SER A 1 110 ? 0.305 2.013 4.400 1.00 96.25 110 SER A O 1
ATOM 839 N N . ILE A 1 111 ? -1.024 2.570 2.681 1.00 97.25 111 ILE A N 1
ATOM 840 C CA . ILE A 1 111 ? -2.312 2.425 3.389 1.00 97.25 111 ILE A CA 1
ATOM 841 C C . ILE A 1 111 ? -2.755 0.981 3.666 1.00 97.25 111 ILE A C 1
ATOM 843 O O . ILE A 1 111 ? -3.705 0.765 4.415 1.00 97.25 111 ILE A O 1
ATOM 847 N N . ALA A 1 112 ? -2.075 -0.021 3.100 1.00 94.56 112 ALA A N 1
ATOM 848 C CA . ALA A 1 112 ? -2.444 -1.430 3.261 1.00 94.56 112 ALA A CA 1
ATOM 849 C C . ALA A 1 112 ? -2.703 -1.881 4.721 1.00 94.56 112 ALA A C 1
ATOM 851 O O . ALA A 1 112 ? -3.679 -2.600 4.934 1.00 94.56 112 ALA A O 1
ATOM 852 N N . PRO A 1 113 ? -1.937 -1.439 5.743 1.00 96.44 113 PRO A N 1
ATOM 853 C CA . PRO A 1 113 ? -2.213 -1.776 7.141 1.00 96.44 113 PRO A CA 1
ATOM 854 C C . PRO A 1 113 ? -3.616 -1.377 7.623 1.00 96.44 113 PRO A C 1
ATOM 856 O O . PRO A 1 113 ? -4.213 -2.115 8.400 1.00 96.44 113 PRO A O 1
ATOM 859 N N . VAL A 1 114 ? -4.188 -0.271 7.127 1.00 96.31 114 VAL A N 1
ATOM 860 C CA . VAL A 1 114 ? -5.569 0.136 7.459 1.00 96.31 114 VAL A CA 1
ATOM 861 C C . VAL A 1 114 ? -6.587 -0.856 6.900 1.00 96.31 114 VAL A C 1
ATOM 863 O O . VAL A 1 114 ? -7.579 -1.153 7.563 1.00 96.31 114 VAL A O 1
ATOM 866 N N . GLY A 1 115 ? -6.327 -1.407 5.710 1.00 88.50 115 GLY A N 1
ATOM 867 C CA . GLY A 1 115 ? -7.137 -2.483 5.140 1.00 88.50 115 GLY A CA 1
ATOM 868 C C . GLY A 1 115 ? -7.060 -3.772 5.961 1.00 88.50 115 GLY A C 1
ATOM 869 O O . GLY A 1 115 ? -8.081 -4.405 6.192 1.00 88.50 115 GLY A O 1
ATOM 870 N N . LEU A 1 116 ? -5.874 -4.127 6.470 1.00 90.00 116 LEU A N 1
ATOM 871 C CA . LEU A 1 116 ? -5.695 -5.309 7.325 1.00 90.00 116 LEU A CA 1
ATOM 872 C C . LEU A 1 116 ? -6.394 -5.167 8.684 1.00 90.00 116 LEU A C 1
ATOM 874 O O . LEU A 1 116 ? -7.018 -6.119 9.145 1.00 90.00 116 LEU A O 1
ATOM 878 N N . VAL A 1 117 ? -6.328 -3.987 9.313 1.00 93.06 117 VAL A N 1
ATOM 879 C CA . VAL A 1 117 ? -7.055 -3.701 10.568 1.00 93.06 117 VAL A CA 1
ATOM 880 C C . VAL A 1 117 ? -8.568 -3.828 10.381 1.00 93.06 117 VAL A C 1
ATOM 882 O O . VAL A 1 117 ? -9.264 -4.293 11.278 1.00 93.06 117 VAL A O 1
ATOM 885 N N . ASN A 1 118 ? -9.061 -3.463 9.199 1.00 87.50 118 ASN A N 1
ATOM 886 C CA . ASN A 1 118 ? -10.466 -3.551 8.810 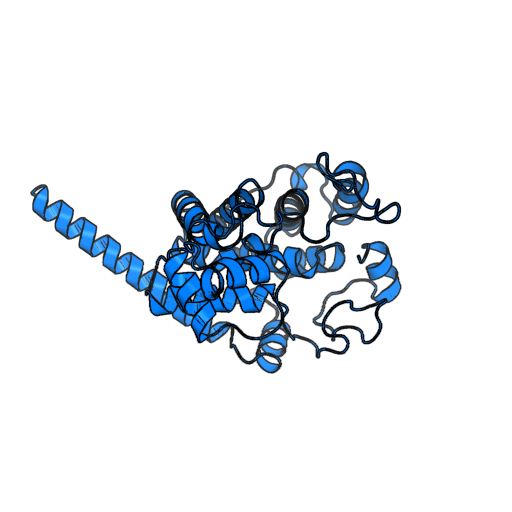1.00 87.50 118 ASN A CA 1
ATOM 887 C C . ASN A 1 118 ? -10.755 -4.789 7.942 1.00 87.50 118 ASN A C 1
ATOM 889 O O . ASN A 1 118 ? -11.619 -4.735 7.066 1.00 87.50 118 ASN A O 1
ATOM 893 N N . ALA A 1 119 ? -10.020 -5.891 8.136 1.00 85.12 119 ALA A N 1
ATOM 894 C CA . ALA A 1 119 ? -10.192 -7.110 7.348 1.00 85.12 119 ALA A CA 1
ATOM 895 C C . ALA A 1 119 ? -11.672 -7.524 7.272 1.00 85.12 119 ALA A C 1
ATOM 897 O O . ALA A 1 119 ? -12.381 -7.533 8.281 1.00 85.12 119 ALA A O 1
ATOM 898 N N . CYS A 1 120 ? -12.130 -7.874 6.068 1.00 78.44 120 CYS A N 1
ATOM 899 C CA . CYS A 1 120 ? -13.523 -8.195 5.745 1.00 78.44 120 CYS A CA 1
ATOM 900 C C . CYS A 1 120 ? -14.536 -7.030 5.839 1.00 78.44 120 CYS A C 1
ATOM 902 O O . CYS A 1 120 ? -15.730 -7.271 5.630 1.00 78.44 120 CYS A O 1
ATOM 904 N N . ASP A 1 121 ? -14.104 -5.789 6.092 1.00 82.69 121 ASP A N 1
ATOM 905 C CA . ASP A 1 121 ? -14.941 -4.580 6.075 1.00 82.69 121 ASP A CA 1
ATOM 906 C C . ASP A 1 121 ? -14.342 -3.490 5.157 1.00 82.69 121 ASP A C 1
ATOM 908 O O . ASP A 1 121 ? -13.763 -2.498 5.617 1.00 82.69 121 ASP A O 1
ATOM 912 N N . PRO A 1 122 ? -14.484 -3.634 3.824 1.00 76.06 122 PRO A N 1
ATOM 913 C CA . PRO A 1 122 ? -13.930 -2.677 2.867 1.00 76.06 122 PRO A CA 1
ATOM 914 C C . PRO A 1 122 ? -14.518 -1.270 3.007 1.00 76.06 122 PRO A C 1
ATOM 916 O O . PRO A 1 122 ? -13.852 -0.283 2.683 1.00 76.06 122 PRO A O 1
ATOM 919 N N . ARG A 1 123 ? -15.756 -1.149 3.504 1.00 76.31 123 ARG A N 1
ATOM 920 C CA . ARG A 1 123 ? -16.391 0.152 3.715 1.00 76.31 123 ARG A CA 1
ATOM 921 C C . ARG A 1 123 ? -15.725 0.883 4.874 1.00 76.31 123 ARG A C 1
ATOM 923 O O . ARG A 1 123 ? -15.387 2.057 4.720 1.00 76.31 123 ARG A O 1
ATOM 930 N N . GLN A 1 124 ? -15.530 0.215 6.009 1.00 88.00 124 GLN A N 1
ATOM 931 C CA . GLN A 1 124 ? -14.849 0.824 7.147 1.00 88.00 124 GLN A CA 1
ATOM 932 C C . GLN A 1 124 ? -13.374 1.093 6.837 1.00 88.00 124 GLN A C 1
ATOM 934 O O . GLN A 1 124 ? -12.878 2.168 7.174 1.00 88.00 124 GLN A O 1
ATOM 939 N N . ALA A 1 125 ? -12.713 0.198 6.095 1.00 86.25 125 ALA A N 1
ATOM 940 C CA . ALA A 1 125 ? -11.353 0.410 5.606 1.00 86.25 125 ALA A CA 1
ATOM 941 C C . ALA A 1 125 ? -11.228 1.702 4.783 1.00 86.25 125 ALA A C 1
ATOM 943 O O . ALA A 1 125 ? -10.303 2.482 5.001 1.00 86.25 125 ALA A O 1
ATOM 944 N N . ALA A 1 126 ? -12.174 1.963 3.872 1.00 79.56 126 ALA A N 1
ATOM 945 C CA . ALA A 1 126 ? -12.201 3.198 3.091 1.00 79.56 126 ALA A CA 1
ATOM 946 C C . ALA A 1 126 ? -12.395 4.447 3.969 1.00 79.56 126 ALA A C 1
ATOM 948 O O . ALA A 1 126 ? -11.735 5.458 3.743 1.00 79.56 126 ALA A O 1
ATOM 949 N N . LEU A 1 127 ? -13.269 4.389 4.979 1.00 86.56 127 LEU A N 1
ATOM 950 C CA . LEU A 1 127 ? -13.525 5.518 5.884 1.00 86.56 127 LEU A CA 1
ATOM 951 C C . LEU A 1 127 ? -12.317 5.836 6.778 1.00 86.56 127 LEU A C 1
ATOM 953 O O . LEU A 1 127 ? -11.949 7.004 6.927 1.00 86.56 127 LEU A O 1
ATOM 957 N N . ASP A 1 128 ? -11.679 4.810 7.339 1.00 94.62 128 ASP A N 1
ATOM 958 C CA . ASP A 1 128 ? -10.468 4.969 8.149 1.00 94.62 128 ASP A CA 1
ATOM 959 C C . ASP A 1 128 ? -9.309 5.484 7.290 1.00 94.62 128 ASP A C 1
ATOM 961 O O . ASP A 1 128 ? -8.613 6.427 7.672 1.00 94.62 128 ASP A O 1
ATOM 965 N N . ALA A 1 129 ? -9.153 4.931 6.083 1.00 93.88 129 ALA A N 1
ATOM 966 C CA . ALA A 1 129 ? -8.157 5.391 5.128 1.00 93.88 129 ALA A CA 1
ATOM 967 C C . ALA A 1 129 ? -8.389 6.846 4.730 1.00 93.88 129 ALA A C 1
ATOM 969 O O . ALA A 1 129 ? -7.424 7.601 4.651 1.00 93.88 129 ALA A O 1
ATOM 970 N N . TYR A 1 130 ? -9.645 7.268 4.550 1.00 92.00 130 TYR A N 1
ATOM 971 C CA . TYR A 1 130 ? -9.964 8.667 4.296 1.00 92.00 130 TYR A CA 1
ATOM 972 C C . TYR A 1 130 ? -9.435 9.540 5.432 1.00 92.00 130 TYR A C 1
ATOM 974 O O . TYR A 1 130 ? -8.744 10.516 5.156 1.00 92.00 130 TYR A O 1
ATOM 982 N N . ASN A 1 131 ? -9.674 9.195 6.701 1.00 95.44 131 ASN A N 1
ATOM 983 C CA . ASN A 1 131 ? -9.137 9.956 7.834 1.00 95.44 131 ASN A CA 1
ATOM 984 C C . ASN A 1 131 ? -7.603 10.052 7.780 1.00 95.44 131 ASN A C 1
ATOM 986 O O . ASN A 1 131 ? -7.075 11.157 7.651 1.00 95.44 131 ASN A O 1
ATOM 990 N N . VAL A 1 132 ? -6.918 8.905 7.788 1.00 97.12 132 VAL A N 1
ATOM 991 C CA . VAL A 1 132 ? -5.449 8.802 7.814 1.00 97.12 132 VAL A CA 1
ATOM 992 C C . VAL A 1 132 ? -4.808 9.536 6.631 1.00 97.12 132 VAL A C 1
ATOM 994 O O . VAL A 1 132 ? -3.820 10.251 6.792 1.00 97.12 132 VAL A O 1
ATOM 997 N N . ALA A 1 133 ? -5.401 9.424 5.441 1.00 95.75 133 ALA A N 1
ATOM 998 C CA . ALA A 1 133 ? -4.895 10.037 4.220 1.00 95.75 133 ALA A CA 1
ATOM 999 C C . ALA A 1 133 ? -4.910 11.571 4.231 1.00 95.75 133 ALA A C 1
ATOM 1001 O O . ALA A 1 133 ? -4.120 12.179 3.507 1.00 95.75 133 ALA A O 1
ATOM 1002 N N . GLY A 1 134 ? -5.743 12.189 5.080 1.00 96.19 134 GLY A N 1
ATOM 1003 C CA . GLY A 1 134 ? -5.802 13.646 5.250 1.00 96.19 134 GLY A CA 1
ATOM 1004 C C . GLY A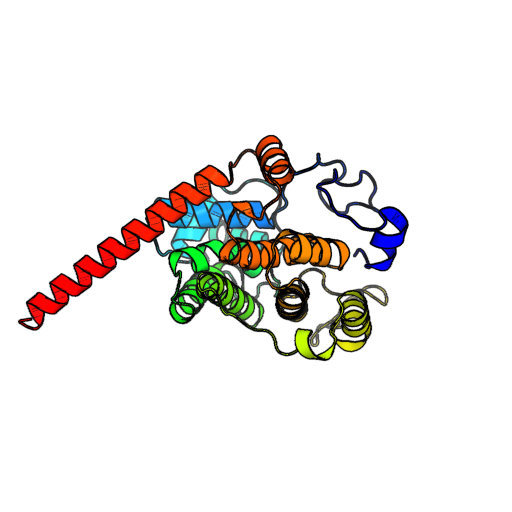 1 134 ? -4.476 14.278 5.687 1.00 96.19 134 GLY A C 1
ATOM 1005 O O . GLY A 1 134 ? -4.261 15.463 5.436 1.00 96.19 134 GLY A O 1
ATOM 1006 N N . LEU A 1 135 ? -3.560 13.478 6.249 1.00 97.75 135 LEU A N 1
ATOM 1007 C CA . LEU A 1 135 ? -2.203 13.906 6.593 1.00 97.75 135 LEU A CA 1
ATOM 1008 C C . LEU A 1 135 ? -1.389 14.345 5.380 1.00 97.75 135 LEU A C 1
ATOM 1010 O O . LEU A 1 135 ? -0.656 15.326 5.458 1.00 97.75 135 LEU A O 1
ATOM 1014 N N . VAL A 1 136 ? -1.526 13.652 4.251 1.00 96.75 136 VAL A N 1
ATOM 1015 C CA . VAL A 1 136 ? -0.636 13.851 3.094 1.00 96.75 136 VAL A CA 1
ATOM 1016 C C . VAL A 1 136 ? -1.381 14.362 1.871 1.00 96.75 136 VAL A C 1
ATOM 1018 O O . VAL A 1 136 ? -0.821 15.145 1.101 1.00 96.75 136 VAL A O 1
ATOM 1021 N N . HIS A 1 137 ? -2.642 13.962 1.698 1.00 95.50 137 HIS A N 1
ATOM 1022 C CA . HIS A 1 137 ? -3.388 14.200 0.470 1.00 95.50 137 HIS A CA 1
ATOM 1023 C C . HIS A 1 137 ? -4.832 14.651 0.697 1.00 95.50 137 HIS A C 1
ATOM 1025 O O . HIS A 1 137 ? -5.491 14.307 1.677 1.00 95.50 137 HIS A O 1
ATOM 1031 N N . GLU A 1 138 ? -5.345 15.368 -0.300 1.00 91.31 138 GLU A N 1
ATOM 1032 C CA . GLU A 1 138 ? -6.763 15.656 -0.496 1.00 91.31 138 GLU A CA 1
ATOM 1033 C C . GLU A 1 138 ? -7.233 15.178 -1.881 1.00 91.31 138 GLU A C 1
ATOM 1035 O O . GLU A 1 138 ? -6.427 14.780 -2.728 1.00 91.31 138 GLU A O 1
ATOM 1040 N N . GLY A 1 139 ? -8.547 15.221 -2.117 1.00 86.38 139 GLY A N 1
ATOM 1041 C CA . GLY A 1 139 ? -9.149 14.909 -3.416 1.00 86.38 139 GLY A CA 1
ATOM 1042 C C . GLY A 1 139 ? -8.821 13.503 -3.927 1.00 86.38 139 GLY A C 1
ATOM 1043 O O . GLY A 1 139 ? -8.747 12.547 -3.160 1.00 86.38 139 GLY A O 1
ATOM 1044 N N . TYR A 1 140 ? -8.578 13.385 -5.233 1.00 80.62 140 TYR A N 1
ATOM 1045 C CA . TYR A 1 140 ? -8.423 12.092 -5.912 1.00 80.62 140 TYR A CA 1
ATOM 1046 C C . TYR A 1 140 ? -7.280 11.220 -5.355 1.00 80.62 140 TYR A C 1
ATOM 1048 O O . TYR A 1 140 ? -7.364 9.994 -5.384 1.00 80.62 140 TYR A O 1
ATOM 1056 N N . ALA A 1 141 ? -6.212 11.831 -4.834 1.00 87.31 141 ALA A N 1
ATOM 1057 C CA . ALA A 1 141 ? -5.101 11.112 -4.209 1.00 87.31 141 ALA A CA 1
ATOM 1058 C C . ALA A 1 141 ? -5.512 10.476 -2.868 1.00 87.31 141 ALA A C 1
ATOM 1060 O O . ALA A 1 141 ? -5.060 9.385 -2.517 1.00 87.31 141 ALA A O 1
ATOM 1061 N N . ARG A 1 142 ? -6.429 11.129 -2.147 1.00 89.69 142 ARG A N 1
ATOM 1062 C CA . ARG A 1 142 ? -7.060 10.603 -0.932 1.00 89.69 142 ARG A CA 1
ATOM 1063 C C . ARG A 1 142 ? -8.021 9.461 -1.263 1.00 89.69 142 ARG A C 1
ATOM 1065 O O . ARG A 1 142 ? -7.977 8.417 -0.615 1.00 89.69 142 ARG A O 1
ATOM 1072 N N . ASP A 1 143 ? -8.825 9.623 -2.312 1.00 82.38 143 ASP A N 1
ATOM 1073 C CA . ASP A 1 143 ? -9.762 8.593 -2.781 1.00 82.38 143 ASP A CA 1
ATOM 1074 C C . ASP A 1 143 ? -9.028 7.323 -3.235 1.00 82.38 143 ASP A C 1
ATOM 1076 O O . ASP A 1 143 ? -9.465 6.205 -2.959 1.00 82.38 143 ASP A O 1
ATOM 1080 N N . ALA A 1 144 ? -7.858 7.479 -3.860 1.00 84.94 144 ALA A N 1
ATOM 1081 C CA . ALA A 1 144 ? -6.993 6.365 -4.235 1.00 84.94 144 ALA A CA 1
ATOM 1082 C C . ALA A 1 144 ? -6.533 5.538 -3.023 1.00 84.94 144 ALA A C 1
ATOM 1084 O O . ALA A 1 144 ? -6.554 4.308 -3.077 1.00 84.94 144 ALA A O 1
ATOM 1085 N N . ALA A 1 145 ? -6.173 6.187 -1.911 1.00 92.00 145 ALA A N 1
ATOM 1086 C CA . ALA A 1 145 ? -5.839 5.484 -0.673 1.00 92.00 145 ALA A CA 1
ATOM 1087 C C . ALA A 1 145 ? -7.048 4.720 -0.105 1.00 92.00 145 ALA A C 1
ATOM 1089 O O . ALA A 1 145 ? -6.904 3.584 0.347 1.00 92.00 145 ALA A O 1
ATOM 1090 N N . CYS A 1 146 ? -8.249 5.298 -0.197 1.00 87.75 146 CYS A N 1
ATOM 1091 C CA . CYS A 1 146 ? -9.486 4.632 0.213 1.00 87.75 146 CYS A CA 1
ATOM 1092 C C . CYS A 1 146 ? -9.752 3.372 -0.621 1.00 87.75 146 CYS A C 1
ATOM 1094 O O . CYS A 1 146 ? -10.068 2.321 -0.066 1.00 87.75 146 CYS A O 1
ATOM 1096 N N . ALA A 1 147 ? -9.570 3.458 -1.943 1.00 81.56 147 ALA A N 1
ATOM 1097 C CA . ALA A 1 147 ? -9.743 2.329 -2.852 1.00 81.56 147 ALA A CA 1
ATOM 1098 C C . ALA A 1 147 ? -8.759 1.186 -2.551 1.00 81.56 147 ALA A C 1
ATOM 1100 O O . ALA A 1 147 ? -9.163 0.025 -2.537 1.00 81.56 147 ALA A O 1
ATOM 1101 N N . VAL A 1 148 ? -7.488 1.498 -2.265 1.00 87.75 148 VAL A N 1
ATOM 1102 C CA . VAL A 1 148 ? -6.486 0.483 -1.893 1.00 87.75 148 VAL A CA 1
ATOM 1103 C C . VAL A 1 148 ? -6.810 -0.159 -0.547 1.00 87.75 148 VAL A C 1
ATOM 1105 O O . VAL A 1 148 ? -6.761 -1.381 -0.440 1.00 87.75 148 VAL A O 1
ATOM 1108 N N . ALA A 1 149 ? -7.165 0.624 0.475 1.00 89.69 149 ALA A N 1
ATOM 1109 C CA . ALA A 1 149 ? -7.512 0.075 1.786 1.00 89.69 149 ALA A CA 1
ATOM 1110 C C . ALA A 1 149 ? -8.735 -0.849 1.711 1.00 89.69 149 ALA A C 1
ATOM 1112 O O . ALA A 1 149 ? -8.701 -1.953 2.252 1.00 89.69 149 ALA A O 1
ATOM 1113 N N . ALA A 1 150 ? -9.774 -0.434 0.980 1.00 81.00 150 ALA A N 1
ATOM 1114 C CA . ALA A 1 150 ? -10.941 -1.263 0.705 1.00 81.00 150 ALA A CA 1
ATOM 1115 C C . ALA A 1 150 ? -10.566 -2.545 -0.049 1.00 81.00 150 ALA A C 1
ATOM 1117 O O . ALA A 1 150 ? -11.024 -3.620 0.317 1.00 81.00 150 ALA A O 1
ATOM 1118 N N . ALA A 1 151 ? -9.698 -2.454 -1.061 1.00 80.12 151 ALA A N 1
ATOM 1119 C CA . ALA A 1 151 ? -9.238 -3.620 -1.809 1.00 80.12 151 ALA A CA 1
ATOM 1120 C C . ALA A 1 151 ? -8.447 -4.600 -0.937 1.00 80.12 151 ALA A C 1
ATOM 1122 O O . ALA A 1 151 ? -8.653 -5.798 -1.057 1.00 80.12 151 ALA A O 1
ATOM 1123 N N . VAL A 1 152 ? -7.576 -4.116 -0.045 1.00 84.94 152 VAL A N 1
ATOM 1124 C CA . VAL A 1 152 ? -6.840 -4.975 0.896 1.00 84.94 152 VAL A CA 1
ATOM 1125 C C . VAL A 1 152 ? -7.795 -5.644 1.887 1.00 84.94 152 VAL A C 1
ATOM 1127 O O . VAL A 1 152 ? -7.673 -6.843 2.113 1.00 84.94 152 VAL A O 1
ATOM 1130 N N . ALA A 1 153 ? -8.765 -4.904 2.432 1.00 82.31 153 ALA A N 1
ATOM 1131 C CA . ALA A 1 153 ? -9.787 -5.447 3.329 1.00 82.31 153 ALA A CA 1
ATOM 1132 C C . ALA A 1 153 ? -10.719 -6.459 2.641 1.00 82.31 153 ALA A C 1
ATOM 1134 O O . ALA A 1 153 ? -11.151 -7.419 3.271 1.00 82.31 153 ALA A O 1
ATOM 1135 N N . GLU A 1 154 ? -11.031 -6.263 1.358 1.00 75.06 154 GLU A N 1
ATOM 1136 C CA . GLU A 1 154 ? -11.826 -7.211 0.572 1.00 75.06 154 GLU A CA 1
ATOM 1137 C C . GLU A 1 154 ? -10.997 -8.420 0.129 1.00 75.06 154 GLU A C 1
ATOM 1139 O O . GLU A 1 154 ? -11.506 -9.532 0.124 1.00 75.06 154 GLU A O 1
ATOM 1144 N N . ALA A 1 155 ? -9.709 -8.239 -0.180 1.00 71.69 155 ALA A N 1
ATOM 1145 C CA . ALA A 1 155 ? -8.800 -9.316 -0.574 1.00 71.69 155 ALA A CA 1
ATOM 1146 C C . ALA A 1 155 ? -8.528 -10.324 0.553 1.00 71.69 155 ALA A C 1
ATOM 1148 O O . ALA A 1 155 ? -8.037 -11.415 0.283 1.00 71.69 155 ALA A O 1
ATOM 1149 N N . THR A 1 156 ? -8.891 -10.016 1.804 1.00 70.19 156 THR A N 1
ATOM 1150 C CA . THR A 1 156 ? -8.946 -11.034 2.865 1.00 70.19 156 THR A CA 1
ATOM 1151 C C . THR A 1 156 ? -10.117 -12.012 2.686 1.00 70.19 156 THR A C 1
ATOM 1153 O O . THR A 1 156 ? -10.238 -12.964 3.458 1.00 70.19 156 THR A O 1
ATOM 1156 N N . ARG A 1 157 ? -10.988 -11.797 1.689 1.00 62.28 157 ARG A N 1
ATOM 1157 C CA . ARG A 1 157 ? -12.039 -12.716 1.238 1.00 62.28 157 ARG A CA 1
ATOM 1158 C C . ARG A 1 157 ? -11.606 -13.381 -0.086 1.00 62.28 157 ARG A C 1
ATOM 1160 O O . ARG A 1 157 ? -11.036 -12.700 -0.934 1.00 62.28 157 ARG A O 1
ATOM 1167 N N . PRO A 1 158 ? -11.902 -14.671 -0.324 1.00 44.38 158 PRO A N 1
ATOM 1168 C CA . PRO A 1 158 ? -11.320 -15.419 -1.450 1.00 44.38 158 PRO A CA 1
ATOM 1169 C C . PRO A 1 158 ? -11.733 -15.026 -2.889 1.00 44.38 158 PRO A C 1
ATOM 1171 O O . PRO A 1 158 ? -11.180 -15.611 -3.814 1.00 44.38 158 PRO A O 1
ATOM 1174 N N . ASP A 1 159 ? -12.649 -14.068 -3.122 1.00 44.06 159 ASP A N 1
ATOM 1175 C CA . ASP A 1 159 ? -13.402 -13.983 -4.398 1.00 44.06 159 ASP A CA 1
ATOM 1176 C C . ASP A 1 159 ? -13.497 -12.581 -5.090 1.00 44.06 159 ASP A C 1
ATOM 1178 O O . ASP A 1 159 ? -14.484 -12.281 -5.766 1.00 44.06 159 ASP A O 1
ATOM 1182 N N . ALA A 1 160 ? -12.502 -11.685 -4.993 1.00 44.06 160 ALA A N 1
ATOM 1183 C CA . ALA A 1 160 ? -12.578 -10.319 -5.577 1.00 44.06 160 ALA A CA 1
ATOM 1184 C C . ALA A 1 160 ? -12.228 -10.221 -7.099 1.00 44.06 160 ALA A C 1
ATOM 1186 O O . ALA A 1 160 ? -11.308 -10.889 -7.563 1.00 44.06 160 ALA A O 1
ATOM 1187 N N . THR A 1 161 ? -12.918 -9.380 -7.912 1.00 45.00 161 THR A N 1
ATOM 1188 C CA . THR A 1 161 ? -12.821 -9.393 -9.409 1.00 45.00 161 THR A CA 1
ATOM 1189 C C . THR A 1 161 ? -12.597 -8.057 -10.165 1.00 45.00 161 THR A C 1
ATOM 1191 O O . THR A 1 161 ? -12.855 -6.970 -9.659 1.00 45.00 161 THR A O 1
ATOM 1194 N N . VAL A 1 162 ? -12.183 -8.183 -11.449 1.00 55.53 162 VAL A N 1
ATOM 1195 C CA . VAL A 1 162 ? -11.602 -7.179 -12.369 1.00 55.53 162 VAL A CA 1
ATOM 1196 C C . VAL A 1 162 ? -12.200 -7.266 -13.790 1.00 55.53 162 VAL A C 1
ATOM 1198 O O . VAL A 1 162 ? -11.987 -8.242 -14.509 1.00 55.53 162 VAL A O 1
ATOM 1201 N N . ALA A 1 163 ? -12.917 -6.236 -14.246 1.00 47.28 163 ALA A N 1
ATOM 1202 C CA . ALA A 1 163 ? -13.586 -6.252 -15.556 1.00 47.28 163 ALA A CA 1
ATOM 1203 C C . ALA A 1 163 ? -12.669 -5.927 -16.759 1.00 47.28 163 ALA A C 1
ATOM 1205 O O . ALA A 1 163 ? -12.928 -6.405 -17.859 1.00 47.28 163 ALA A O 1
ATOM 1206 N N . LEU A 1 164 ? -11.588 -5.157 -16.575 1.00 45.41 164 LEU A N 1
ATOM 1207 C CA . LEU A 1 164 ? -10.693 -4.749 -17.674 1.00 45.41 164 LEU A CA 1
ATOM 1208 C C . LEU A 1 164 ? -9.654 -5.826 -18.041 1.00 45.41 164 LEU A C 1
ATOM 1210 O O . LEU A 1 164 ? -9.384 -6.040 -19.215 1.00 45.41 164 LEU A O 1
ATOM 1214 N N . ALA A 1 165 ? -9.124 -6.561 -17.059 1.00 52.50 165 ALA A N 1
ATOM 1215 C CA . ALA A 1 165 ? -8.251 -7.718 -17.303 1.00 52.50 165 ALA A CA 1
ATOM 1216 C C . ALA A 1 165 ? -8.956 -8.821 -18.110 1.00 52.50 165 ALA A C 1
ATOM 1218 O O . ALA A 1 165 ? -8.340 -9.502 -18.928 1.00 52.50 165 ALA A O 1
ATOM 1219 N N . ARG A 1 166 ? -10.273 -8.966 -17.906 1.00 59.53 166 ARG A N 1
ATOM 1220 C CA . ARG A 1 166 ? -11.101 -9.960 -18.596 1.00 59.53 166 ARG A CA 1
ATOM 1221 C C . ARG A 1 166 ? -11.225 -9.711 -20.102 1.00 59.53 166 ARG A C 1
ATOM 1223 O O . ARG A 1 166 ? -11.475 -10.670 -20.822 1.00 59.53 166 ARG A O 1
ATOM 1230 N N . SER A 1 167 ? -11.062 -8.476 -20.591 1.00 52.62 167 SER A N 1
ATOM 1231 C CA . SER A 1 167 ? -11.206 -8.172 -22.024 1.00 52.62 167 SER A CA 1
ATOM 1232 C C . SER A 1 167 ? -9.908 -8.291 -22.830 1.00 52.62 167 SER A C 1
ATOM 1234 O O . SER A 1 167 ? -9.987 -8.473 -24.042 1.00 52.62 167 SER A O 1
ATOM 1236 N N . THR A 1 168 ? -8.730 -8.211 -22.198 1.00 58.84 168 THR A N 1
ATOM 1237 C CA . THR A 1 168 ? -7.425 -8.289 -22.888 1.00 58.84 168 THR A CA 1
ATOM 1238 C C . THR A 1 168 ? -6.786 -9.676 -22.839 1.00 58.84 168 THR A C 1
ATOM 1240 O O . THR A 1 168 ? -6.056 -10.041 -23.754 1.00 58.84 168 THR A O 1
ATOM 1243 N N . GLY A 1 169 ? -7.031 -10.464 -21.789 1.00 64.50 169 GLY A N 1
ATOM 1244 C CA . GLY A 1 169 ? -6.611 -11.869 -21.681 1.00 64.50 169 GLY A CA 1
ATOM 1245 C C . GLY A 1 169 ? -5.108 -12.134 -21.479 1.00 64.50 169 GLY A C 1
ATOM 1246 O O . GLY A 1 169 ? -4.770 -13.169 -20.910 1.00 64.50 169 GLY A O 1
ATOM 1247 N N . ARG A 1 170 ? -4.202 -11.231 -21.890 1.00 79.00 170 ARG A N 1
ATOM 1248 C CA . ARG A 1 170 ? -2.741 -11.346 -21.682 1.00 79.00 170 ARG A CA 1
ATOM 1249 C C . ARG A 1 170 ? -2.107 -10.054 -21.161 1.00 79.00 170 ARG A C 1
ATOM 1251 O O . ARG A 1 170 ? -2.561 -8.951 -21.476 1.00 79.00 170 ARG A O 1
ATOM 1258 N N . TYR A 1 171 ? -1.034 -10.205 -20.381 1.00 81.12 171 TYR A N 1
ATOM 1259 C CA . TYR A 1 171 ? -0.289 -9.103 -19.760 1.00 81.12 171 TYR A CA 1
ATOM 1260 C C . TYR A 1 171 ? 0.366 -8.167 -20.776 1.00 81.12 171 TYR A C 1
ATOM 1262 O O . TYR A 1 171 ? 0.229 -6.951 -20.658 1.00 81.12 171 TYR A O 1
ATOM 1270 N N . GLU A 1 172 ? 1.058 -8.712 -21.776 1.00 82.25 172 GLU A N 1
ATOM 1271 C CA . GLU A 1 172 ? 1.813 -7.926 -22.753 1.00 82.25 172 GLU A CA 1
ATOM 1272 C C . GLU A 1 172 ? 0.884 -7.024 -23.572 1.00 82.25 172 GLU A C 1
ATOM 1274 O O . GLU A 1 172 ? 1.161 -5.831 -23.726 1.00 82.25 172 GLU A O 1
ATOM 1279 N N . ASP A 1 173 ? -0.253 -7.579 -24.007 1.00 80.31 173 ASP A N 1
ATOM 1280 C CA . ASP A 1 173 ? -1.287 -6.866 -24.761 1.00 80.31 173 ASP A CA 1
ATOM 1281 C C . ASP A 1 173 ? -1.913 -5.747 -23.908 1.00 80.31 173 ASP A C 1
ATOM 1283 O O . ASP A 1 173 ? -2.071 -4.615 -24.371 1.00 80.31 173 ASP A O 1
ATOM 1287 N N . PHE A 1 174 ? -2.207 -6.026 -22.629 1.00 78.06 174 PHE A N 1
ATOM 1288 C CA . PHE A 1 174 ? -2.692 -5.015 -21.685 1.00 78.06 174 PHE A CA 1
ATOM 1289 C C . PHE A 1 174 ? -1.673 -3.891 -21.470 1.00 78.06 174 PHE A C 1
ATOM 1291 O O . PHE A 1 174 ? -2.032 -2.718 -21.569 1.00 78.06 174 PHE A O 1
ATOM 1298 N N . ARG A 1 175 ? -0.407 -4.226 -21.187 1.00 81.25 175 ARG A N 1
ATOM 1299 C CA . ARG A 1 175 ? 0.652 -3.242 -20.919 1.00 81.25 175 ARG A CA 1
ATOM 1300 C C . ARG A 1 175 ? 0.831 -2.306 -22.110 1.00 81.25 175 ARG A C 1
ATOM 1302 O O . ARG A 1 175 ? 0.905 -1.097 -21.914 1.00 81.25 175 ARG A O 1
ATOM 1309 N N . GLN A 1 176 ? 0.849 -2.832 -23.334 1.00 79.00 176 GLN A N 1
ATOM 1310 C CA . GLN A 1 176 ? 0.934 -1.996 -24.529 1.00 79.00 176 GLN A CA 1
ATOM 1311 C C . GLN A 1 176 ? -0.290 -1.073 -24.672 1.00 79.00 176 GLN A C 1
ATOM 1313 O O . GLN A 1 176 ? -0.121 0.143 -24.771 1.00 79.00 176 GLN A O 1
ATOM 1318 N N . ALA A 1 177 ? -1.510 -1.616 -24.600 1.00 69.12 177 ALA A N 1
ATOM 1319 C CA . ALA A 1 177 ? -2.738 -0.827 -24.727 1.00 69.12 177 ALA A CA 1
ATOM 1320 C C . ALA A 1 177 ? -2.872 0.251 -23.634 1.00 69.12 177 ALA A C 1
ATOM 1322 O O . ALA A 1 177 ? -3.382 1.347 -23.882 1.00 69.12 177 ALA A O 1
ATOM 1323 N N . TYR A 1 178 ? -2.397 -0.037 -22.420 1.00 68.62 178 TYR A N 1
ATOM 1324 C CA . TYR A 1 178 ? -2.376 0.911 -21.312 1.00 68.62 178 TYR A CA 1
ATOM 1325 C C . TYR A 1 178 ? -1.463 2.104 -21.611 1.00 68.62 178 TYR A C 1
ATOM 1327 O O . TYR A 1 178 ? -1.872 3.255 -21.452 1.00 68.62 178 TYR A O 1
ATOM 1335 N N . TYR A 1 179 ? -0.251 1.831 -22.105 1.00 72.88 179 TYR A N 1
ATOM 1336 C CA . TYR A 1 179 ? 0.697 2.863 -22.521 1.00 72.88 179 TYR A CA 1
ATOM 1337 C C . TYR A 1 179 ? 0.147 3.746 -23.650 1.00 72.88 179 TYR A C 1
ATOM 1339 O O . TYR A 1 179 ? 0.382 4.951 -23.655 1.00 72.88 179 TYR A O 1
ATOM 1347 N N . GLU A 1 180 ? -0.606 3.163 -24.584 1.00 72.75 180 GLU A N 1
ATOM 1348 C CA . GLU A 1 180 ? -1.161 3.878 -25.739 1.00 72.75 180 GLU A CA 1
ATOM 1349 C C . GLU A 1 180 ? -2.404 4.715 -25.404 1.00 72.75 180 GLU A C 1
ATOM 1351 O O . GLU A 1 180 ? -2.645 5.733 -26.050 1.00 72.75 180 GLU A O 1
ATOM 1356 N N . THR A 1 181 ? -3.210 4.302 -24.418 1.00 61.47 181 THR A N 1
ATOM 1357 C CA . THR A 1 181 ? -4.564 4.865 -24.238 1.00 61.47 181 THR A CA 1
ATOM 1358 C C . THR A 1 181 ? -4.867 5.423 -22.853 1.00 61.47 181 THR A C 1
ATOM 1360 O O . THR A 1 181 ? -5.883 6.106 -22.699 1.00 61.47 181 THR A O 1
ATOM 1363 N N . LYS A 1 182 ? -4.054 5.111 -21.834 1.00 62.25 182 LYS A N 1
ATOM 1364 C CA . LYS A 1 182 ? -4.369 5.404 -20.422 1.00 62.25 182 LYS A CA 1
ATOM 1365 C C . LYS A 1 182 ? -3.331 6.251 -19.697 1.00 62.25 182 LYS A C 1
ATOM 1367 O O . LYS A 1 182 ? -3.641 6.730 -18.610 1.00 62.25 182 LYS A O 1
ATOM 1372 N N . LEU A 1 183 ? -2.144 6.466 -20.269 1.00 64.94 183 LEU A N 1
ATOM 1373 C CA . LEU A 1 183 ? -1.175 7.397 -19.686 1.00 64.94 183 LEU A CA 1
ATOM 1374 C C . LEU A 1 183 ? -1.703 8.826 -19.767 1.00 64.94 183 LEU A C 1
ATOM 1376 O O . LEU A 1 183 ? -2.143 9.278 -20.826 1.00 64.94 183 LEU A O 1
ATOM 1380 N N . LEU A 1 184 ? -1.652 9.541 -18.647 1.00 54.88 184 LEU A N 1
ATOM 1381 C CA . LEU A 1 184 ? -2.140 10.906 -18.569 1.00 54.88 184 LEU A CA 1
ATOM 1382 C C . LEU A 1 184 ? -0.995 11.867 -18.930 1.00 54.88 184 LEU A C 1
ATOM 1384 O O . LEU A 1 184 ? 0.053 11.848 -18.279 1.00 54.88 184 LEU A O 1
ATOM 1388 N N . PRO A 1 185 ? -1.149 12.723 -19.958 1.00 55.28 185 PRO A N 1
ATOM 1389 C CA . PRO A 1 185 ? -0.113 13.682 -20.317 1.00 55.28 185 PRO A CA 1
ATOM 1390 C C . PRO A 1 185 ? 0.052 14.739 -19.217 1.00 55.28 185 PRO A C 1
ATOM 1392 O O . PRO A 1 185 ? -0.917 15.174 -18.594 1.00 55.28 185 PRO A O 1
ATOM 1395 N N . TRP A 1 186 ? 1.282 15.196 -18.995 1.00 46.72 186 TRP A N 1
ATOM 1396 C CA . TRP A 1 186 ? 1.547 16.367 -18.159 1.00 46.72 186 TRP A CA 1
ATOM 1397 C C . TRP A 1 186 ? 1.366 17.682 -18.947 1.00 46.72 186 TRP A C 1
ATOM 1399 O O . TRP A 1 186 ? 1.801 17.737 -20.102 1.00 46.72 186 TRP A O 1
ATOM 1409 N N . PRO A 1 187 ? 0.856 18.781 -18.344 1.00 52.91 187 PRO A N 1
ATOM 1410 C CA . PRO A 1 187 ? 0.234 18.895 -17.021 1.00 52.91 187 PRO A CA 1
ATOM 1411 C C . PRO A 1 187 ? -1.266 18.574 -17.050 1.00 52.91 187 PRO A C 1
ATOM 1413 O O . PRO A 1 187 ? -1.951 18.818 -18.040 1.00 52.91 187 PRO A O 1
ATOM 1416 N N . GLN A 1 188 ? -1.800 18.109 -15.921 1.00 54.84 188 GLN A N 1
ATOM 1417 C CA . GLN A 1 188 ? -3.179 17.620 -15.839 1.00 54.84 188 GLN A CA 1
ATOM 1418 C C . GLN A 1 188 ? -4.226 18.639 -15.358 1.00 54.84 188 GLN A C 1
ATOM 1420 O O . GLN A 1 188 ? -5.289 18.214 -14.931 1.00 54.84 188 GLN A O 1
ATOM 1425 N N . ASN A 1 189 ? -3.947 19.949 -15.404 1.00 39.41 189 ASN A N 1
ATOM 1426 C CA . ASN A 1 189 ? -4.924 21.058 -15.443 1.00 39.41 189 ASN A CA 1
ATOM 1427 C C . ASN A 1 189 ? -4.195 22.407 -15.254 1.00 39.41 189 ASN A C 1
ATOM 1429 O O . ASN A 1 189 ? -3.672 22.686 -14.179 1.00 39.41 189 ASN A O 1
ATOM 1433 N N . GLY A 1 190 ? -4.196 23.266 -16.278 1.00 43.06 190 GLY A N 1
ATOM 1434 C CA . GLY A 1 190 ? -4.174 24.735 -16.143 1.00 43.06 190 GLY A CA 1
ATOM 1435 C C . GLY A 1 190 ? -2.944 25.466 -15.572 1.00 43.06 190 GLY A C 1
ATOM 1436 O O . GLY A 1 190 ? -2.911 26.691 -15.666 1.00 43.06 190 GLY A O 1
ATOM 1437 N N . LEU A 1 191 ? -1.923 24.803 -15.021 1.00 39.72 191 LEU A N 1
ATOM 1438 C CA . LEU A 1 191 ? -0.684 25.486 -14.619 1.00 39.72 191 LEU A CA 1
ATOM 1439 C C . LEU A 1 191 ? 0.226 25.707 -15.836 1.00 39.72 191 LEU A C 1
ATOM 1441 O O . LEU A 1 191 ? 0.997 24.839 -16.245 1.00 39.72 191 LEU A O 1
ATOM 1445 N N . HIS A 1 192 ? 0.128 26.901 -16.423 1.00 42.75 192 HIS A N 1
ATOM 1446 C CA . HIS A 1 192 ? 1.096 27.409 -17.390 1.00 42.75 192 HIS A CA 1
ATOM 1447 C C . HIS A 1 192 ? 2.375 27.844 -16.663 1.00 42.75 192 HIS A C 1
ATOM 1449 O O . HIS A 1 192 ? 2.417 28.898 -16.036 1.00 42.75 192 HIS A O 1
ATOM 1455 N N . GLY A 1 193 ? 3.433 27.037 -16.756 1.00 43.72 193 GLY A N 1
ATOM 1456 C CA . GLY A 1 193 ? 4.751 27.395 -16.232 1.00 43.72 193 GLY A CA 1
ATOM 1457 C C . GLY A 1 193 ? 5.739 26.239 -16.339 1.00 43.72 193 GLY A C 1
ATOM 1458 O O . GLY A 1 193 ? 5.538 25.204 -15.718 1.00 43.72 193 GLY A O 1
ATOM 1459 N N . SER A 1 194 ? 6.780 26.426 -17.160 1.00 47.41 194 SER A N 1
ATOM 1460 C CA . SER A 1 194 ? 7.799 25.443 -17.577 1.00 47.41 194 SER A CA 1
ATOM 1461 C C . SER A 1 194 ? 7.230 24.116 -18.091 1.00 47.41 194 SER A C 1
ATOM 1463 O O . SER A 1 194 ? 7.033 23.176 -17.331 1.00 47.41 194 SER A O 1
ATOM 1465 N N . LYS A 1 195 ? 7.012 24.024 -19.410 1.00 40.28 195 LYS A N 1
ATOM 1466 C CA . LYS A 1 195 ? 6.821 22.750 -20.122 1.00 40.28 195 LYS A CA 1
ATOM 1467 C C . LYS A 1 195 ? 8.044 21.864 -19.804 1.00 40.28 195 LYS A C 1
ATOM 1469 O O . LYS A 1 195 ? 9.142 22.232 -20.227 1.00 40.28 195 LYS A O 1
ATOM 1474 N N . PRO A 1 196 ? 7.931 20.748 -19.058 1.00 51.62 196 PRO A N 1
ATOM 1475 C CA . PRO A 1 196 ? 8.987 19.749 -19.101 1.00 51.62 196 PRO A CA 1
ATOM 1476 C C . PRO A 1 196 ? 9.041 19.172 -20.525 1.00 51.62 196 PRO A C 1
ATOM 1478 O O . PRO A 1 196 ? 8.086 19.320 -21.290 1.00 51.62 196 PRO A O 1
ATOM 1481 N N . ALA A 1 197 ? 10.174 18.589 -20.921 1.00 51.09 197 ALA A N 1
ATOM 1482 C CA . ALA A 1 197 ? 10.359 18.064 -22.278 1.00 51.09 197 ALA A CA 1
ATOM 1483 C C . ALA A 1 197 ? 9.181 17.162 -22.715 1.00 51.09 197 ALA A C 1
ATOM 1485 O O . ALA A 1 197 ? 8.545 16.519 -21.876 1.00 51.09 197 ALA A O 1
ATOM 1486 N N . GLU A 1 198 ? 8.879 17.117 -24.018 1.00 42.84 198 GLU A N 1
ATOM 1487 C CA . GLU A 1 198 ? 7.859 16.204 -24.557 1.00 42.84 198 GLU A CA 1
ATOM 1488 C C . GLU A 1 198 ? 8.069 14.773 -24.035 1.00 42.84 198 GLU A C 1
ATOM 1490 O O . GLU A 1 198 ? 9.193 14.274 -24.000 1.00 42.84 198 GLU A O 1
ATOM 1495 N N . GLY A 1 199 ? 6.988 14.127 -23.581 1.00 44.50 199 GLY A N 1
ATOM 1496 C CA . GLY A 1 199 ? 7.052 12.804 -22.948 1.00 44.50 199 GLY A CA 1
ATOM 1497 C C . GLY A 1 199 ? 7.349 12.809 -21.442 1.00 44.50 199 GLY A C 1
ATOM 1498 O O . GLY A 1 199 ? 7.656 11.757 -20.881 1.00 44.50 199 GLY A O 1
ATOM 1499 N N . PHE A 1 200 ? 7.260 13.957 -20.763 1.00 44.88 200 PHE A N 1
ATOM 1500 C CA . PHE A 1 200 ? 7.215 13.988 -19.303 1.00 44.88 200 PHE A CA 1
ATOM 1501 C C . PHE A 1 200 ? 5.829 13.557 -18.817 1.00 44.88 200 PHE A C 1
ATOM 1503 O O . PHE A 1 200 ? 4.826 14.209 -19.094 1.00 44.88 200 PHE A O 1
ATOM 1510 N N . TYR A 1 201 ? 5.788 12.454 -18.085 1.00 52.62 201 TYR A N 1
ATOM 1511 C CA . TYR A 1 201 ? 4.592 11.942 -17.435 1.00 52.62 201 TYR A CA 1
ATOM 1512 C C . TYR A 1 201 ? 4.825 11.999 -15.926 1.00 52.62 201 TYR A C 1
ATOM 1514 O O . TYR A 1 201 ? 5.911 11.607 -15.478 1.00 52.62 201 TYR A O 1
ATOM 1522 N N . ASP A 1 202 ? 3.835 12.467 -15.156 1.00 57.16 202 ASP A N 1
ATOM 1523 C CA . ASP A 1 202 ? 3.932 12.484 -13.690 1.00 57.16 202 ASP A CA 1
ATOM 1524 C C . ASP A 1 202 ? 4.259 11.074 -13.194 1.00 57.16 202 ASP A C 1
ATOM 1526 O O . ASP A 1 202 ? 3.781 10.073 -13.737 1.00 57.16 202 ASP A O 1
ATOM 1530 N N . THR A 1 203 ? 5.189 10.994 -12.256 1.00 63.94 203 THR A N 1
ATOM 1531 C CA . THR A 1 203 ? 5.759 9.734 -11.818 1.00 63.94 203 THR A CA 1
ATOM 1532 C C . THR A 1 203 ? 4.874 9.048 -10.796 1.00 63.94 203 THR A C 1
ATOM 1534 O O . THR A 1 203 ? 4.778 7.840 -10.851 1.00 63.94 203 THR A O 1
ATOM 1537 N N . ALA A 1 204 ? 4.160 9.789 -9.951 1.00 77.94 204 ALA A N 1
ATOM 1538 C CA . ALA A 1 204 ? 3.420 9.225 -8.824 1.00 77.94 204 ALA A CA 1
ATOM 1539 C C . ALA A 1 204 ? 1.899 9.422 -8.967 1.00 77.94 204 ALA A C 1
ATOM 1541 O O . ALA A 1 204 ? 1.233 9.813 -8.014 1.00 77.94 204 ALA A O 1
ATOM 1542 N N . GLU A 1 205 ? 1.339 9.215 -10.163 1.00 80.06 205 GLU A N 1
ATOM 1543 C CA . GLU A 1 205 ? -0.063 9.532 -10.476 1.00 80.06 205 GLU A CA 1
ATOM 1544 C C . GLU A 1 205 ? -1.027 8.387 -10.095 1.00 80.06 205 GLU A C 1
ATOM 1546 O O . GLU A 1 205 ? -1.099 7.379 -10.802 1.00 80.06 205 GLU A O 1
ATOM 1551 N N . PRO A 1 206 ? -1.846 8.518 -9.034 1.00 74.62 206 PRO A N 1
ATOM 1552 C CA . PRO A 1 206 ? -2.748 7.451 -8.604 1.00 74.62 206 PRO A CA 1
ATOM 1553 C C . PRO A 1 206 ? -3.857 7.133 -9.616 1.00 74.62 206 PRO A C 1
ATOM 1555 O O . PRO A 1 206 ? -4.320 5.991 -9.661 1.00 74.62 206 PRO A O 1
ATOM 1558 N N . ARG A 1 207 ? -4.268 8.085 -10.466 1.00 68.88 207 ARG A N 1
ATOM 1559 C CA . ARG A 1 207 ? -5.223 7.807 -11.558 1.00 68.88 207 ARG A CA 1
ATOM 1560 C C . ARG A 1 207 ? -4.641 6.881 -12.621 1.00 68.88 207 ARG A C 1
ATOM 1562 O O . ARG A 1 207 ? -5.405 6.284 -13.372 1.00 68.88 207 ARG A O 1
ATOM 1569 N N . GLU A 1 208 ? -3.320 6.724 -12.652 1.00 72.62 208 GLU A N 1
ATOM 1570 C CA . GLU A 1 208 ? -2.653 5.697 -13.438 1.00 72.62 208 GLU A CA 1
ATOM 1571 C C . GLU A 1 208 ? -2.339 4.453 -12.596 1.00 72.62 208 GLU A C 1
ATOM 1573 O O . GLU A 1 208 ? -2.654 3.331 -12.987 1.00 72.62 208 GLU A O 1
ATOM 1578 N N . THR A 1 209 ? -1.732 4.620 -11.421 1.00 82.00 209 THR A N 1
ATOM 1579 C CA . THR A 1 209 ? -1.248 3.481 -10.631 1.00 82.00 209 THR A CA 1
ATOM 1580 C C . THR A 1 209 ? -2.382 2.555 -10.184 1.00 82.00 209 THR A C 1
ATOM 1582 O O . THR A 1 209 ? -2.230 1.336 -10.244 1.00 82.00 209 THR A O 1
ATOM 1585 N N . ILE A 1 210 ? -3.529 3.097 -9.756 1.00 79.88 210 ILE A N 1
ATOM 1586 C CA . ILE A 1 210 ? -4.610 2.283 -9.178 1.00 79.88 210 ILE A CA 1
ATOM 1587 C C . ILE A 1 210 ? -5.340 1.432 -10.232 1.00 79.88 210 ILE A C 1
ATOM 1589 O O . ILE A 1 210 ? -5.482 0.227 -10.008 1.00 79.88 210 ILE A O 1
ATOM 1593 N N . PRO A 1 211 ? -5.765 1.968 -11.396 1.00 70.69 211 PRO A N 1
ATOM 1594 C CA . PRO A 1 211 ? -6.350 1.131 -12.443 1.00 70.69 211 PRO A CA 1
ATOM 1595 C C . PRO A 1 211 ? -5.371 0.086 -12.988 1.00 70.69 211 PRO A C 1
ATOM 1597 O O . PRO A 1 211 ? -5.774 -1.056 -13.219 1.00 70.69 211 PRO A O 1
ATOM 1600 N N . ALA A 1 212 ? -4.092 0.450 -13.156 1.00 81.31 212 ALA A N 1
ATOM 1601 C CA . ALA A 1 212 ? -3.056 -0.498 -13.555 1.00 81.31 212 ALA A CA 1
ATOM 1602 C C . ALA A 1 212 ? -2.929 -1.635 -12.534 1.00 81.31 212 ALA A C 1
ATOM 1604 O O . ALA A 1 212 ? -2.944 -2.800 -12.921 1.00 81.31 212 ALA A O 1
ATOM 1605 N N . MET A 1 213 ? -2.895 -1.317 -11.237 1.00 89.25 213 MET A N 1
ATOM 1606 C CA . MET A 1 213 ? -2.823 -2.308 -10.162 1.00 89.25 213 MET A CA 1
ATOM 1607 C C . MET A 1 213 ? -3.959 -3.334 -10.244 1.00 89.25 213 MET A C 1
ATOM 1609 O O . MET A 1 213 ? -3.679 -4.530 -10.296 1.00 89.25 213 MET A O 1
ATOM 1613 N N . PHE A 1 214 ? -5.221 -2.898 -10.335 1.00 80.25 214 PHE A N 1
ATOM 1614 C CA . PHE A 1 214 ? -6.350 -3.833 -10.425 1.00 80.25 214 PHE A CA 1
ATOM 1615 C C . PHE A 1 214 ? -6.296 -4.697 -11.686 1.00 80.25 214 PHE A C 1
ATOM 1617 O O . PHE A 1 214 ? -6.599 -5.887 -11.635 1.00 80.25 214 PHE A O 1
ATOM 1624 N N . ALA A 1 215 ? -5.899 -4.127 -12.823 1.00 78.19 215 ALA A N 1
ATOM 1625 C CA . ALA A 1 215 ? -5.763 -4.894 -14.053 1.00 78.19 215 ALA A CA 1
ATOM 1626 C C . ALA A 1 215 ? -4.668 -5.966 -13.936 1.00 78.19 215 ALA A C 1
ATOM 1628 O O . ALA A 1 215 ? -4.911 -7.127 -14.266 1.00 78.19 215 ALA A O 1
ATOM 1629 N N . LEU A 1 216 ? -3.495 -5.604 -13.410 1.00 88.19 216 LEU A N 1
ATOM 1630 C CA . LEU A 1 216 ? -2.395 -6.543 -13.194 1.00 88.19 216 LEU A CA 1
ATOM 1631 C C . LEU A 1 216 ? -2.749 -7.629 -12.174 1.00 88.19 216 LEU A C 1
ATOM 1633 O O . LEU A 1 216 ? -2.361 -8.778 -12.370 1.00 88.19 216 LEU A O 1
ATOM 1637 N N . PHE A 1 217 ? -3.522 -7.290 -11.141 1.00 86.88 217 PHE A N 1
ATOM 1638 C CA . PHE A 1 217 ? -4.009 -8.245 -10.149 1.00 86.88 217 PHE A CA 1
ATOM 1639 C C . PHE A 1 217 ? -4.802 -9.387 -10.786 1.00 86.88 217 PHE A C 1
ATOM 1641 O O . PHE A 1 217 ? -4.486 -10.550 -10.555 1.00 86.88 217 PHE A O 1
ATOM 1648 N N . ALA A 1 218 ? -5.783 -9.093 -11.642 1.00 83.19 218 ALA A N 1
ATOM 1649 C CA . ALA A 1 218 ? -6.516 -10.178 -12.298 1.00 83.19 218 ALA A CA 1
ATOM 1650 C C . ALA A 1 218 ? -5.758 -10.860 -13.424 1.00 83.19 218 ALA A C 1
ATOM 1652 O O . ALA A 1 218 ? -5.977 -12.046 -13.640 1.00 83.19 218 ALA A O 1
ATOM 1653 N N . LEU A 1 219 ? -4.874 -10.160 -14.138 1.00 84.69 219 LEU A N 1
ATOM 1654 C CA . LEU A 1 219 ? -4.016 -10.824 -15.124 1.00 84.69 219 LEU A CA 1
ATOM 1655 C C . LEU A 1 219 ? -3.077 -11.832 -14.449 1.00 84.69 219 LEU A C 1
ATOM 1657 O O . LEU A 1 219 ? -2.764 -12.862 -15.035 1.00 84.69 219 LEU A O 1
ATOM 1661 N N . GLY A 1 220 ? -2.651 -11.552 -13.215 1.00 89.69 220 GLY A N 1
ATOM 1662 C CA . GLY A 1 220 ? -1.883 -12.471 -12.378 1.00 89.69 220 GLY A CA 1
ATOM 1663 C C . GLY A 1 220 ? -2.723 -13.475 -11.588 1.00 89.69 220 GLY A C 1
ATOM 1664 O O . GLY A 1 220 ? -2.148 -14.186 -10.766 1.00 89.69 220 GLY A O 1
ATOM 1665 N N . ASP A 1 221 ? -4.042 -13.531 -11.806 1.00 85.81 221 ASP A N 1
ATOM 1666 C CA . ASP A 1 221 ? -4.988 -14.390 -11.075 1.00 85.81 221 ASP A CA 1
ATOM 1667 C C . ASP A 1 221 ? -4.876 -14.242 -9.545 1.00 85.81 221 ASP A C 1
ATOM 1669 O O . ASP A 1 221 ? -4.900 -15.206 -8.784 1.00 85.81 221 ASP A O 1
ATOM 1673 N N . GLY A 1 222 ? -4.606 -13.016 -9.088 1.00 85.88 222 GLY A N 1
ATOM 1674 C CA . GLY A 1 222 ? -4.375 -12.683 -7.685 1.00 85.88 222 GLY A CA 1
ATOM 1675 C C . GLY A 1 222 ? -3.076 -13.228 -7.080 1.00 85.88 222 GLY A C 1
ATOM 1676 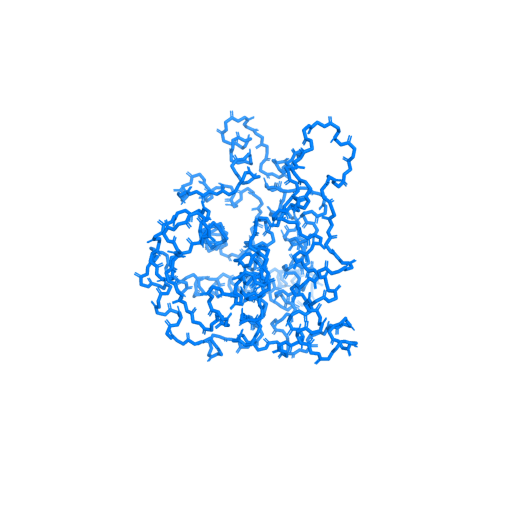O O . GLY A 1 222 ? -2.691 -12.783 -6.002 1.00 85.88 222 GLY A O 1
ATOM 1677 N N . ARG A 1 223 ? -2.364 -14.130 -7.771 1.00 89.62 223 ARG A N 1
ATOM 1678 C CA . ARG A 1 223 ? -1.149 -14.794 -7.278 1.00 89.62 223 ARG A CA 1
ATOM 1679 C C . ARG A 1 223 ? -0.003 -13.815 -7.096 1.00 89.62 223 ARG A C 1
ATOM 1681 O O . ARG A 1 223 ? 0.303 -13.029 -7.996 1.00 89.62 223 ARG A O 1
ATOM 1688 N N . PHE A 1 224 ? 0.708 -13.932 -5.979 1.00 92.00 224 PHE A N 1
ATOM 1689 C CA . PHE A 1 224 ? 1.702 -12.953 -5.555 1.00 92.00 224 PHE A CA 1
ATOM 1690 C C . PHE A 1 224 ? 2.842 -12.806 -6.565 1.00 92.00 224 PHE A C 1
ATOM 1692 O O . PHE A 1 224 ? 3.083 -11.716 -7.087 1.00 92.00 224 PHE A O 1
ATOM 1699 N N . LYS A 1 225 ? 3.534 -13.909 -6.884 1.00 93.62 225 LYS A N 1
ATOM 1700 C CA . LYS A 1 225 ? 4.705 -13.865 -7.773 1.00 93.62 225 LYS A CA 1
ATOM 1701 C C . LYS A 1 225 ? 4.358 -13.376 -9.192 1.00 93.62 225 LYS A C 1
ATOM 1703 O O . LYS A 1 225 ? 5.045 -12.464 -9.649 1.00 93.62 225 LYS A O 1
ATOM 1708 N N . PRO A 1 226 ? 3.333 -13.910 -9.891 1.00 93.12 226 PRO A N 1
ATOM 1709 C CA . PRO A 1 226 ? 2.928 -13.387 -11.198 1.00 93.12 226 PRO A CA 1
ATOM 1710 C C . PRO A 1 226 ? 2.578 -11.896 -11.163 1.00 93.12 226 PRO A C 1
ATOM 1712 O O . PRO A 1 226 ? 3.125 -11.130 -11.953 1.00 93.12 226 PRO A O 1
ATOM 1715 N N . CYS A 1 227 ? 1.753 -11.472 -10.200 1.00 93.69 227 CYS A N 1
ATOM 1716 C CA . CYS A 1 227 ? 1.363 -10.072 -10.043 1.00 93.69 227 CYS A CA 1
ATOM 1717 C C . CYS A 1 227 ? 2.584 -9.152 -9.883 1.00 93.69 227 CYS A C 1
ATOM 1719 O O . CYS A 1 227 ? 2.704 -8.138 -10.570 1.00 93.69 227 CYS A O 1
ATOM 1721 N N . LEU A 1 228 ? 3.532 -9.523 -9.022 1.00 95.44 228 LEU A N 1
ATOM 1722 C CA . LEU A 1 228 ? 4.740 -8.728 -8.796 1.00 95.44 228 LEU A CA 1
ATOM 1723 C C . LEU A 1 228 ? 5.670 -8.679 -9.993 1.00 95.44 228 LEU A C 1
ATOM 1725 O O . LEU A 1 228 ? 6.163 -7.600 -10.309 1.00 95.44 228 LEU A O 1
ATOM 1729 N N . VAL A 1 229 ? 5.872 -9.801 -10.686 1.00 95.44 229 VAL A N 1
ATOM 1730 C CA . VAL A 1 229 ? 6.647 -9.813 -11.934 1.00 95.44 229 VAL A CA 1
ATOM 1731 C C . VAL A 1 229 ? 6.008 -8.867 -12.953 1.00 95.44 229 VAL A C 1
ATOM 1733 O O . VAL A 1 229 ? 6.719 -8.092 -13.591 1.00 95.44 229 VAL A O 1
ATOM 1736 N N . TYR A 1 230 ? 4.680 -8.847 -13.067 1.00 95.00 230 TYR A N 1
ATOM 1737 C CA . TYR A 1 230 ? 3.990 -7.916 -13.957 1.00 95.00 230 TYR A CA 1
ATOM 1738 C C . TYR A 1 230 ? 4.176 -6.452 -13.564 1.00 95.00 230 TYR A C 1
ATOM 1740 O O . TYR A 1 230 ? 4.451 -5.635 -14.443 1.00 95.00 230 TYR A O 1
ATOM 1748 N N . ALA A 1 231 ? 4.070 -6.119 -12.275 1.00 94.56 231 ALA A N 1
ATOM 1749 C CA . ALA A 1 231 ? 4.240 -4.750 -11.795 1.00 94.56 231 ALA A CA 1
ATOM 1750 C C . ALA A 1 231 ? 5.670 -4.229 -11.981 1.00 94.56 231 ALA A C 1
ATOM 1752 O O . ALA A 1 231 ? 5.850 -3.146 -12.534 1.00 94.56 231 ALA A O 1
ATOM 1753 N N . VAL A 1 232 ? 6.697 -5.000 -11.602 1.00 94.12 232 VAL A N 1
ATOM 1754 C CA . VAL A 1 232 ? 8.090 -4.523 -11.708 1.00 94.12 232 VAL A CA 1
ATOM 1755 C C . VAL A 1 232 ? 8.553 -4.379 -13.160 1.00 94.12 232 VAL A C 1
ATOM 1757 O O . VAL A 1 232 ? 9.375 -3.518 -13.459 1.00 94.12 232 VAL A O 1
ATOM 1760 N N . ASN A 1 233 ? 7.991 -5.171 -14.082 1.00 93.62 233 ASN A N 1
ATOM 1761 C CA . ASN A 1 233 ? 8.254 -5.062 -15.523 1.00 93.62 233 ASN A CA 1
ATOM 1762 C C . ASN A 1 233 ? 7.275 -4.126 -16.254 1.00 93.62 233 ASN A C 1
ATOM 1764 O O . ASN A 1 233 ? 7.374 -3.952 -17.473 1.00 93.62 233 ASN A O 1
ATOM 1768 N N . PHE A 1 234 ? 6.330 -3.514 -15.532 1.00 90.00 234 PHE A N 1
ATOM 1769 C CA . PHE A 1 234 ? 5.403 -2.539 -16.099 1.00 90.00 234 PHE A CA 1
ATOM 1770 C C . PHE A 1 234 ? 6.115 -1.230 -16.453 1.00 90.00 234 PHE A C 1
ATOM 1772 O O . PHE A 1 234 ? 5.723 -0.563 -17.404 1.00 90.00 234 PHE A O 1
ATOM 1779 N N . GLY A 1 235 ? 7.185 -0.887 -15.726 1.00 86.06 235 GLY A N 1
ATOM 1780 C CA . GLY A 1 235 ? 7.825 0.424 -15.798 1.00 86.06 235 GLY A CA 1
ATOM 1781 C C . GLY A 1 235 ? 7.018 1.487 -15.058 1.00 86.06 235 GLY A C 1
ATOM 1782 O O . GLY A 1 235 ? 6.202 1.173 -14.197 1.00 86.06 235 GLY A O 1
ATOM 1783 N N . ARG A 1 236 ? 7.255 2.760 -15.392 1.00 84.75 236 ARG A N 1
ATOM 1784 C CA . ARG A 1 236 ? 6.700 3.916 -14.669 1.00 84.75 236 ARG A CA 1
ATOM 1785 C C . ARG A 1 236 ? 7.118 3.864 -13.191 1.00 84.75 236 ARG A C 1
ATOM 1787 O O . ARG A 1 236 ? 8.313 3.754 -12.917 1.00 84.75 236 ARG A O 1
ATOM 1794 N N . ASP A 1 237 ? 6.152 3.991 -12.289 1.00 86.88 237 ASP A N 1
ATOM 1795 C CA . ASP A 1 237 ? 6.272 3.965 -10.830 1.00 86.88 237 ASP A CA 1
ATOM 1796 C C . ASP A 1 237 ? 6.249 2.523 -10.317 1.00 86.88 237 ASP A C 1
ATOM 1798 O O . ASP A 1 237 ? 5.316 2.071 -9.652 1.00 86.88 237 ASP A O 1
ATOM 1802 N N . ALA A 1 238 ? 7.210 1.737 -10.798 1.00 90.25 238 ALA A N 1
ATOM 1803 C CA . ALA A 1 238 ? 7.165 0.285 -10.696 1.00 90.25 238 ALA A CA 1
ATOM 1804 C C . ALA A 1 238 ? 7.287 -0.209 -9.246 1.00 90.25 238 ALA A C 1
ATOM 1806 O O . ALA A 1 238 ? 6.670 -1.213 -8.895 1.00 90.25 238 ALA A O 1
ATOM 1807 N N . ASP A 1 239 ? 8.053 0.492 -8.410 1.00 92.31 239 ASP A N 1
ATOM 1808 C CA . ASP A 1 239 ? 8.165 0.237 -6.976 1.00 92.31 239 ASP A CA 1
ATOM 1809 C C . ASP A 1 239 ? 6.828 0.459 -6.271 1.00 92.31 239 ASP A C 1
ATOM 1811 O O . ASP A 1 239 ? 6.340 -0.472 -5.629 1.00 92.31 239 ASP A O 1
ATOM 1815 N N . THR A 1 240 ? 6.170 1.601 -6.478 1.00 93.56 240 THR A N 1
ATOM 1816 C CA . THR A 1 240 ? 4.855 1.861 -5.877 1.00 93.56 240 THR A CA 1
ATOM 1817 C C . THR A 1 240 ? 3.755 0.959 -6.418 1.00 93.56 240 THR A C 1
ATOM 1819 O O . THR A 1 240 ? 2.955 0.416 -5.648 1.00 93.56 240 THR A O 1
ATOM 1822 N N . LEU A 1 241 ? 3.731 0.704 -7.726 1.00 92.75 241 LEU A N 1
ATOM 1823 C CA . LEU A 1 241 ? 2.791 -0.241 -8.324 1.00 92.75 241 LEU A CA 1
ATOM 1824 C C . LEU A 1 241 ? 2.969 -1.650 -7.739 1.00 92.75 241 LEU A C 1
ATOM 1826 O O . LEU A 1 241 ? 1.982 -2.270 -7.339 1.00 92.75 241 LEU A O 1
ATOM 1830 N N . ALA A 1 242 ? 4.209 -2.141 -7.634 1.00 95.19 242 ALA A N 1
ATOM 1831 C CA . ALA A 1 242 ? 4.511 -3.442 -7.036 1.00 95.19 242 ALA A CA 1
ATOM 1832 C C . ALA A 1 242 ? 4.207 -3.470 -5.532 1.00 95.19 242 ALA A C 1
ATOM 1834 O O . ALA A 1 242 ? 3.737 -4.481 -5.016 1.00 95.19 242 ALA A O 1
ATOM 1835 N N . SER A 1 243 ? 4.423 -2.356 -4.837 1.00 95.50 243 SER A N 1
ATOM 1836 C CA . SER A 1 243 ? 4.163 -2.186 -3.410 1.00 95.50 243 SER A CA 1
ATOM 1837 C C . SER A 1 243 ? 2.669 -2.285 -3.076 1.00 95.50 243 SER A C 1
ATOM 1839 O O . SER A 1 243 ? 2.282 -2.998 -2.140 1.00 95.50 243 SER A O 1
ATOM 1841 N N . ILE A 1 244 ? 1.809 -1.625 -3.860 1.00 94.56 244 ILE A N 1
ATOM 1842 C CA . ILE A 1 244 ? 0.348 -1.692 -3.709 1.00 94.56 244 ILE A CA 1
ATOM 1843 C C . ILE A 1 244 ? -0.156 -3.074 -4.134 1.00 94.56 244 ILE A C 1
ATOM 1845 O O . ILE A 1 244 ? -0.841 -3.746 -3.362 1.00 94.56 244 ILE A O 1
ATOM 1849 N N . LEU A 1 245 ? 0.226 -3.535 -5.330 1.00 94.25 245 LEU A N 1
ATOM 1850 C CA . LEU A 1 245 ? -0.217 -4.822 -5.868 1.00 94.25 245 LEU A CA 1
ATOM 1851 C C . LEU A 1 245 ? 0.221 -6.003 -4.990 1.00 94.25 245 LEU A C 1
ATOM 1853 O O . LEU A 1 245 ? -0.547 -6.941 -4.776 1.00 94.25 245 LEU A O 1
ATOM 1857 N N . GLY A 1 246 ? 1.431 -5.945 -4.436 1.00 94.62 246 GLY A N 1
ATOM 1858 C CA . GLY A 1 246 ? 1.951 -6.931 -3.490 1.00 94.62 246 GLY A CA 1
ATOM 1859 C C . GLY A 1 246 ? 1.190 -6.968 -2.179 1.00 94.62 246 GLY A C 1
ATOM 1860 O O . GLY A 1 246 ? 1.048 -8.033 -1.589 1.00 94.62 246 GLY A O 1
ATOM 1861 N N . SER A 1 247 ? 0.644 -5.834 -1.744 1.00 93.19 247 SER A N 1
ATOM 1862 C CA . SER A 1 247 ? -0.193 -5.788 -0.545 1.00 93.19 247 SER A CA 1
ATOM 1863 C C . SER A 1 247 ? -1.534 -6.484 -0.774 1.00 93.19 247 SER A C 1
ATOM 1865 O O . SER A 1 247 ? -1.965 -7.262 0.070 1.00 93.19 247 SER A O 1
ATOM 1867 N N . VAL A 1 248 ? -2.164 -6.254 -1.931 1.00 89.38 248 VAL A N 1
ATOM 1868 C CA . VAL A 1 248 ? -3.452 -6.876 -2.287 1.00 89.38 248 VAL A CA 1
ATOM 1869 C C . VAL A 1 248 ? -3.285 -8.377 -2.556 1.00 89.38 248 VAL A C 1
ATOM 1871 O O . VAL A 1 248 ? -3.971 -9.194 -1.949 1.00 89.38 248 VAL A O 1
ATOM 1874 N N . SER A 1 249 ? -2.329 -8.762 -3.408 1.00 91.69 249 SER A N 1
ATOM 1875 C CA . SER A 1 249 ? -2.039 -10.179 -3.701 1.00 91.69 249 SER A CA 1
ATOM 1876 C C . SER A 1 249 ? -1.496 -10.941 -2.493 1.00 91.69 249 SER A C 1
ATOM 1878 O O . SER A 1 249 ? -1.872 -12.087 -2.268 1.00 91.69 249 SER A O 1
ATOM 1880 N N . GLY A 1 250 ? -0.666 -10.307 -1.662 1.00 91.19 250 GLY A N 1
ATOM 1881 C CA . GLY A 1 250 ? -0.161 -10.906 -0.428 1.00 91.19 250 GLY A CA 1
ATOM 1882 C C . GLY A 1 250 ? -1.258 -11.133 0.611 1.00 91.19 250 GLY A C 1
ATOM 1883 O O . GLY A 1 250 ? -1.239 -12.161 1.287 1.00 91.19 250 GLY A O 1
ATOM 1884 N N . ALA A 1 251 ? -2.231 -10.219 0.713 1.00 87.25 251 ALA A N 1
ATOM 1885 C CA . ALA A 1 251 ? -3.403 -10.402 1.568 1.00 87.25 251 ALA A CA 1
ATOM 1886 C C . ALA A 1 251 ? -4.279 -11.576 1.097 1.00 87.25 251 ALA A C 1
ATOM 1888 O O . ALA A 1 251 ? -4.724 -12.360 1.933 1.00 87.25 251 ALA A O 1
ATOM 1889 N N . LEU A 1 252 ? -4.458 -11.735 -0.222 1.00 84.75 252 LEU A N 1
ATOM 1890 C CA . LEU A 1 252 ? -5.243 -12.826 -0.806 1.00 84.75 252 LEU A CA 1
ATOM 1891 C C . LEU A 1 252 ? -4.554 -14.194 -0.679 1.00 84.75 252 LEU A C 1
ATOM 1893 O O . LEU A 1 252 ? -5.153 -15.161 -0.216 1.00 84.75 252 LEU A O 1
ATOM 1897 N N . CYS A 1 253 ? -3.298 -14.300 -1.116 1.00 86.12 253 CYS A N 1
ATOM 1898 C CA . CYS A 1 253 ? -2.601 -15.587 -1.224 1.00 86.12 253 CYS A CA 1
ATOM 1899 C C . CYS A 1 253 ? -1.885 -16.003 0.069 1.00 86.12 253 CYS A C 1
ATOM 1901 O O . CYS A 1 253 ? -1.509 -17.167 0.236 1.00 86.12 253 CYS A O 1
ATOM 1903 N N . GLY A 1 254 ? -1.686 -15.056 0.986 1.00 85.62 254 GLY A N 1
ATOM 1904 C CA . GLY A 1 254 ? -0.933 -15.246 2.215 1.00 85.62 254 GLY A CA 1
ATOM 1905 C C . GLY A 1 254 ? 0.580 -15.353 1.997 1.00 85.62 254 GLY A C 1
ATOM 1906 O O . GLY A 1 254 ? 1.092 -15.556 0.896 1.00 85.62 254 GLY A O 1
ATOM 1907 N N . ALA A 1 255 ? 1.330 -15.270 3.099 1.00 88.00 255 ALA A N 1
ATOM 1908 C CA . ALA A 1 255 ? 2.795 -15.209 3.071 1.00 88.00 255 ALA A CA 1
ATOM 1909 C C . ALA A 1 255 ? 3.485 -16.451 2.467 1.00 88.00 255 ALA A C 1
ATOM 1911 O O . ALA A 1 255 ? 4.654 -16.375 2.102 1.00 88.00 255 ALA A O 1
ATOM 1912 N N . ARG A 1 256 ? 2.789 -17.592 2.351 1.00 87.81 256 ARG A N 1
ATOM 1913 C CA . ARG A 1 256 ? 3.346 -18.832 1.775 1.00 87.81 256 ARG A CA 1
ATOM 1914 C C . ARG A 1 256 ? 3.500 -18.779 0.252 1.00 87.81 256 ARG A C 1
ATOM 1916 O O . ARG A 1 256 ? 4.294 -19.548 -0.278 1.00 87.81 256 ARG A O 1
ATOM 1923 N N . ASP A 1 257 ? 2.763 -17.903 -0.433 1.00 87.00 257 ASP A N 1
ATOM 1924 C CA . ASP A 1 257 ? 2.895 -17.702 -1.887 1.00 87.00 257 ASP A CA 1
ATOM 1925 C C . ASP A 1 257 ? 4.039 -16.728 -2.239 1.00 87.00 257 ASP A C 1
ATOM 1927 O O . ASP A 1 257 ? 4.439 -16.599 -3.397 1.00 87.00 257 ASP A O 1
ATOM 1931 N N . ILE A 1 258 ? 4.614 -16.062 -1.230 1.00 93.75 258 ILE A N 1
ATOM 1932 C CA . ILE A 1 258 ? 5.772 -15.181 -1.381 1.00 93.75 258 ILE A CA 1
ATOM 1933 C C . ILE A 1 258 ? 7.047 -16.037 -1.430 1.00 93.75 258 ILE A C 1
ATOM 1935 O O . ILE A 1 258 ? 7.297 -16.810 -0.500 1.00 93.75 258 ILE A O 1
ATOM 1939 N N . PRO A 1 259 ? 7.910 -15.892 -2.455 1.00 94.38 259 PRO A N 1
ATOM 1940 C CA . PRO A 1 259 ? 9.204 -16.565 -2.474 1.00 94.38 259 PRO A CA 1
ATOM 1941 C C . PRO A 1 259 ? 10.030 -16.220 -1.227 1.00 94.38 259 PRO A C 1
ATOM 1943 O O . PRO A 1 259 ? 10.369 -15.058 -0.998 1.00 94.38 259 PRO A O 1
ATOM 1946 N N . ASN A 1 260 ? 10.377 -17.231 -0.425 1.00 93.94 260 ASN A N 1
ATOM 1947 C CA . ASN A 1 260 ? 11.063 -17.024 0.855 1.00 93.94 260 ASN A CA 1
ATOM 1948 C C . ASN A 1 260 ? 12.413 -16.300 0.694 1.00 93.94 260 ASN A C 1
ATOM 1950 O O . ASN A 1 260 ? 12.757 -15.444 1.503 1.00 93.94 260 ASN A O 1
ATOM 1954 N N . GLU A 1 261 ? 13.127 -16.560 -0.405 1.00 95.06 261 GLU A N 1
ATOM 1955 C CA . GLU A 1 261 ? 14.361 -15.846 -0.759 1.00 95.06 261 GLU A CA 1
ATOM 1956 C C . GLU A 1 261 ? 14.176 -14.321 -0.861 1.00 95.06 261 GLU A C 1
ATOM 1958 O O . GLU A 1 261 ? 15.095 -13.566 -0.543 1.00 95.06 261 GLU A O 1
ATOM 1963 N N . TRP A 1 262 ? 12.996 -13.842 -1.272 1.00 95.44 262 TRP A N 1
ATOM 1964 C CA . TRP A 1 262 ? 12.710 -12.409 -1.354 1.00 95.44 262 TRP A CA 1
ATOM 1965 C C . TRP A 1 262 ? 12.482 -11.827 0.038 1.00 95.44 262 TRP A C 1
ATOM 1967 O O . TRP A 1 262 ? 13.018 -10.764 0.342 1.00 95.44 262 TRP A O 1
ATOM 1977 N N . ILE A 1 263 ? 11.751 -12.546 0.899 1.00 94.69 263 ILE A N 1
ATOM 1978 C CA . ILE A 1 263 ? 11.536 -12.159 2.302 1.00 94.69 263 ILE A CA 1
ATOM 1979 C C . ILE A 1 263 ? 12.881 -12.036 3.016 1.00 94.69 263 ILE A C 1
ATOM 1981 O O . ILE A 1 263 ? 13.166 -11.010 3.632 1.00 94.69 263 ILE A O 1
ATOM 1985 N N . GLU A 1 264 ? 13.722 -13.064 2.911 1.00 95.25 264 GLU A N 1
ATOM 1986 C CA . GLU A 1 264 ? 15.039 -13.094 3.548 1.00 95.25 264 GLU A CA 1
ATOM 1987 C C . GLU A 1 264 ? 15.934 -11.966 3.042 1.00 95.25 264 GLU A C 1
ATOM 1989 O O . GLU A 1 264 ? 16.584 -11.292 3.839 1.00 95.25 264 GLU A O 1
ATOM 1994 N N . ARG A 1 265 ? 15.932 -11.711 1.728 1.00 95.88 265 ARG A N 1
ATOM 1995 C CA . ARG A 1 265 ? 16.735 -10.640 1.134 1.00 95.88 265 ARG A CA 1
ATOM 1996 C C . ARG A 1 265 ? 16.306 -9.256 1.614 1.00 95.88 265 ARG A C 1
ATOM 1998 O O . ARG A 1 265 ? 17.174 -8.433 1.905 1.00 95.88 265 ARG A O 1
ATOM 2005 N N . VAL A 1 266 ? 14.999 -9.003 1.687 1.00 95.81 266 VAL A N 1
ATOM 2006 C CA . VAL A 1 266 ? 14.455 -7.736 2.190 1.00 95.81 266 VAL A CA 1
ATOM 2007 C C . VAL A 1 266 ? 14.775 -7.588 3.674 1.00 95.81 266 VAL A C 1
ATOM 2009 O O . VAL A 1 266 ? 15.356 -6.584 4.068 1.00 95.81 266 VAL A O 1
ATOM 2012 N N . GLU A 1 267 ? 14.491 -8.579 4.516 1.00 95.81 267 GLU A N 1
ATOM 2013 C CA . GLU A 1 267 ? 14.776 -8.442 5.951 1.00 95.81 267 GLU A CA 1
ATOM 2014 C C . GLU A 1 267 ? 16.274 -8.325 6.268 1.00 95.81 267 GLU A C 1
ATOM 2016 O O . GLU A 1 267 ? 16.632 -7.651 7.227 1.00 95.81 267 GLU A O 1
ATOM 2021 N N . ALA A 1 268 ? 17.159 -8.924 5.465 1.00 96.31 268 ALA A N 1
ATOM 2022 C CA . ALA A 1 268 ? 18.604 -8.819 5.669 1.00 96.31 268 ALA A CA 1
ATOM 2023 C C . ALA A 1 268 ? 19.172 -7.415 5.385 1.00 96.31 268 ALA A C 1
ATOM 2025 O O . ALA A 1 268 ? 20.239 -7.082 5.893 1.00 96.31 268 ALA A O 1
ATOM 2026 N N . ASN A 1 269 ? 18.488 -6.602 4.573 1.00 96.19 269 ASN A N 1
ATOM 2027 C CA . ASN A 1 269 ? 18.987 -5.299 4.115 1.00 96.19 269 ASN A CA 1
ATOM 2028 C C . ASN A 1 269 ? 18.185 -4.112 4.661 1.00 96.19 269 ASN A C 1
ATOM 2030 O O . ASN A 1 269 ? 18.353 -2.992 4.179 1.00 96.19 269 ASN A O 1
ATOM 2034 N N . ASN A 1 270 ? 17.310 -4.332 5.648 1.00 95.50 270 ASN A N 1
ATOM 2035 C CA . ASN A 1 270 ? 16.498 -3.274 6.242 1.00 95.50 270 ASN A CA 1
ATOM 2036 C C . ASN A 1 270 ? 16.381 -3.444 7.764 1.00 95.50 270 ASN A C 1
ATOM 2038 O O . ASN A 1 270 ? 16.272 -4.570 8.245 1.00 95.50 270 ASN A O 1
ATOM 2042 N N . PRO A 1 271 ? 16.349 -2.341 8.533 1.00 92.31 271 PRO A N 1
ATOM 2043 C CA . PRO A 1 271 ? 16.318 -2.406 9.996 1.00 92.31 271 PRO A CA 1
ATOM 2044 C C . PRO A 1 271 ? 14.988 -2.939 10.545 1.00 92.31 271 PRO A C 1
ATOM 2046 O O . PRO A 1 271 ? 14.948 -3.541 11.616 1.00 92.31 271 PRO A O 1
ATOM 2049 N N . VAL A 1 272 ? 13.889 -2.728 9.815 1.00 94.50 272 VAL A N 1
ATOM 2050 C CA . VAL A 1 272 ? 12.545 -3.135 10.234 1.00 94.50 272 VAL A CA 1
ATOM 2051 C C . VAL A 1 272 ? 12.198 -4.495 9.638 1.00 94.50 272 VAL A C 1
ATOM 2053 O O . VAL A 1 272 ? 12.061 -4.640 8.420 1.00 94.50 272 VAL A O 1
ATOM 2056 N N . ARG A 1 273 ? 11.992 -5.487 10.509 1.00 95.06 273 ARG A N 1
ATOM 2057 C CA . ARG A 1 273 ? 11.568 -6.832 10.107 1.00 95.06 273 ARG A CA 1
ATOM 2058 C C . ARG A 1 273 ? 10.068 -6.867 9.840 1.00 95.06 273 ARG A C 1
ATOM 2060 O O . ARG A 1 273 ? 9.260 -6.642 10.739 1.00 95.06 273 ARG A O 1
ATOM 2067 N N . GLN A 1 274 ? 9.698 -7.202 8.608 1.00 94.75 274 GLN A N 1
ATOM 2068 C CA . GLN A 1 274 ? 8.303 -7.201 8.163 1.00 94.75 274 GLN A CA 1
ATOM 2069 C C . GLN A 1 274 ? 7.458 -8.244 8.906 1.00 94.75 274 GLN A C 1
ATOM 2071 O O . GLN A 1 274 ? 6.308 -7.968 9.239 1.00 94.75 274 GLN A O 1
ATOM 2076 N N . ARG A 1 275 ? 8.038 -9.401 9.258 1.00 94.94 275 ARG A N 1
ATOM 2077 C CA . ARG A 1 275 ? 7.350 -10.413 10.078 1.00 94.94 275 ARG A CA 1
ATOM 2078 C C . ARG A 1 275 ? 6.941 -9.889 11.455 1.00 94.94 275 ARG A C 1
ATOM 2080 O O . ARG A 1 275 ? 5.819 -10.121 11.880 1.00 94.94 275 ARG A O 1
ATOM 2087 N N . THR A 1 276 ? 7.806 -9.112 12.107 1.00 96.12 276 THR A N 1
ATOM 2088 C CA . THR A 1 276 ? 7.500 -8.505 13.411 1.00 96.12 276 THR A CA 1
ATOM 2089 C C . THR A 1 276 ? 6.342 -7.513 13.316 1.00 96.12 276 THR A C 1
ATOM 2091 O O . THR A 1 276 ? 5.474 -7.499 14.186 1.00 96.12 276 THR A O 1
ATOM 2094 N N . LEU A 1 277 ? 6.289 -6.712 12.246 1.00 96.06 277 LEU A N 1
ATOM 2095 C CA . LEU A 1 277 ? 5.144 -5.832 12.007 1.00 96.06 277 LEU A CA 1
ATOM 2096 C C . LEU A 1 277 ? 3.864 -6.629 11.739 1.00 96.06 277 LEU A C 1
ATOM 2098 O O . LEU A 1 277 ? 2.819 -6.266 12.266 1.00 96.06 277 LEU A O 1
ATOM 2102 N N . ALA A 1 278 ? 3.934 -7.716 10.966 1.00 95.00 278 ALA A N 1
ATOM 2103 C CA . ALA A 1 278 ? 2.777 -8.566 10.691 1.00 95.00 278 ALA A CA 1
ATOM 2104 C C . ALA A 1 278 ? 2.190 -9.186 11.973 1.00 95.00 278 ALA A C 1
ATOM 2106 O O . ALA A 1 278 ? 0.974 -9.147 12.162 1.00 95.00 278 ALA A O 1
ATOM 2107 N N . ASP A 1 279 ? 3.038 -9.682 12.880 1.00 96.31 279 ASP A N 1
ATOM 2108 C CA . ASP A 1 279 ? 2.606 -10.206 14.183 1.00 96.31 279 ASP A CA 1
ATOM 2109 C C . ASP A 1 279 ? 1.939 -9.116 15.039 1.00 96.31 279 ASP A C 1
ATOM 2111 O O . ASP A 1 279 ? 0.884 -9.340 15.637 1.00 96.31 279 ASP A O 1
ATOM 2115 N N . GLY A 1 280 ? 2.517 -7.909 15.058 1.00 97.44 280 GLY A N 1
ATOM 2116 C CA . GLY A 1 280 ? 1.950 -6.759 15.763 1.00 97.44 280 GLY A CA 1
ATOM 2117 C C . GLY A 1 280 ? 0.601 -6.312 15.191 1.00 97.44 280 GLY A C 1
ATOM 2118 O O . GLY A 1 280 ? -0.333 -6.049 15.946 1.00 97.44 280 GLY A O 1
ATOM 2119 N N . LEU A 1 281 ? 0.466 -6.276 13.862 1.00 95.94 281 LEU A N 1
ATOM 2120 C CA . LEU A 1 281 ? -0.800 -5.970 13.193 1.00 95.94 281 LEU A CA 1
ATOM 2121 C C . LEU A 1 281 ? -1.869 -7.022 13.510 1.00 95.94 281 LEU A C 1
ATOM 2123 O O . LEU A 1 281 ? -3.010 -6.661 13.782 1.00 95.94 281 LEU A O 1
ATOM 2127 N N . LEU A 1 282 ? -1.513 -8.310 13.536 1.00 94.75 282 LEU A N 1
ATOM 2128 C CA . LEU A 1 282 ? -2.442 -9.369 13.934 1.00 94.75 282 LEU A CA 1
ATOM 2129 C C . LEU A 1 282 ? -2.909 -9.197 15.386 1.00 94.75 282 LEU A C 1
ATOM 2131 O O . LEU A 1 282 ? -4.089 -9.396 15.679 1.00 94.75 282 LEU A O 1
ATOM 2135 N N . ALA A 1 283 ? -2.006 -8.820 16.294 1.00 96.25 283 ALA A N 1
ATOM 2136 C CA . ALA A 1 283 ? -2.368 -8.514 17.674 1.00 96.25 283 ALA A CA 1
ATOM 2137 C C . ALA A 1 283 ? -3.333 -7.317 17.756 1.00 96.25 283 ALA A C 1
ATOM 2139 O O . ALA A 1 283 ? -4.340 -7.403 18.457 1.00 96.25 283 ALA A O 1
ATOM 2140 N N . ALA A 1 284 ? -3.087 -6.251 16.987 1.00 95.12 284 ALA A N 1
ATOM 2141 C CA . ALA A 1 284 ? -3.973 -5.089 16.905 1.00 95.12 284 ALA A CA 1
ATOM 2142 C C . ALA A 1 284 ? -5.366 -5.445 16.346 1.00 95.12 284 ALA A C 1
ATOM 2144 O O . ALA A 1 284 ? -6.378 -5.028 16.902 1.00 95.12 284 ALA A O 1
ATOM 2145 N N . VAL A 1 285 ? -5.439 -6.278 15.299 1.00 90.88 285 VAL A N 1
ATOM 2146 C CA . VAL A 1 285 ? -6.713 -6.785 14.749 1.00 90.88 285 VAL A CA 1
ATOM 2147 C C . VAL A 1 285 ? -7.503 -7.556 15.809 1.00 90.88 285 VAL A C 1
ATOM 2149 O O . VAL A 1 285 ? -8.704 -7.342 15.969 1.00 90.88 285 VAL A O 1
ATOM 2152 N N . ARG A 1 286 ? -6.839 -8.451 16.556 1.00 92.88 286 ARG A N 1
ATOM 2153 C CA . ARG A 1 286 ? -7.482 -9.221 17.635 1.00 92.88 286 ARG A CA 1
ATOM 2154 C C . ARG A 1 286 ? -8.001 -8.313 18.743 1.00 92.88 286 ARG A C 1
ATOM 2156 O O . ARG A 1 286 ? -9.134 -8.486 19.180 1.00 92.88 286 ARG A O 1
ATOM 2163 N N . HIS A 1 287 ? -7.200 -7.332 19.146 1.00 93.19 287 HIS A N 1
ATOM 2164 C CA . HIS A 1 287 ? -7.590 -6.365 20.162 1.00 93.19 287 HIS A CA 1
ATOM 2165 C C . HIS A 1 287 ? -8.812 -5.534 19.727 1.00 93.19 287 HIS A C 1
ATOM 2167 O O . HIS A 1 287 ? -9.769 -5.416 20.490 1.00 93.19 287 HIS A O 1
ATOM 2173 N N . GLU A 1 288 ? -8.851 -5.029 18.488 1.00 89.19 288 GLU A N 1
ATOM 2174 C CA . GLU A 1 288 ? -10.022 -4.298 17.976 1.00 89.19 288 GLU A CA 1
ATOM 2175 C C . GLU A 1 288 ? -11.277 -5.185 17.924 1.00 89.19 288 GLU A C 1
ATOM 2177 O O . GLU A 1 288 ? -12.372 -4.742 18.281 1.00 89.19 288 GLU A O 1
ATOM 2182 N N . PHE A 1 289 ? -11.133 -6.457 17.537 1.00 88.38 289 PHE A N 1
ATOM 2183 C CA . PHE A 1 289 ? -12.239 -7.416 17.554 1.00 88.38 289 PHE A CA 1
ATOM 2184 C C . PHE A 1 289 ? -12.805 -7.616 18.969 1.00 88.38 289 PHE A C 1
ATOM 2186 O O . PHE A 1 289 ? -14.022 -7.545 19.169 1.00 88.38 289 PHE A O 1
ATOM 2193 N N . GLU A 1 290 ? -11.937 -7.820 19.960 1.00 92.81 290 GLU A N 1
ATOM 2194 C CA . GLU A 1 290 ? -12.322 -7.970 21.368 1.00 92.81 290 GLU A CA 1
ATOM 2195 C C . GLU A 1 290 ? -12.994 -6.703 21.918 1.00 92.81 290 GLU A C 1
ATOM 2197 O O . GLU A 1 290 ? -14.033 -6.790 22.583 1.00 92.81 290 GLU A O 1
ATOM 2202 N N . ALA A 1 291 ? -12.459 -5.526 21.585 1.00 89.44 291 ALA A N 1
ATOM 2203 C CA . ALA A 1 291 ? -13.034 -4.239 21.961 1.00 89.44 291 ALA A CA 1
ATOM 2204 C C . ALA A 1 291 ? -14.422 -4.024 21.332 1.00 89.44 291 ALA A C 1
ATOM 2206 O O . ALA A 1 291 ? -15.352 -3.578 22.008 1.00 89.44 291 ALA A O 1
ATOM 2207 N N . SER A 1 292 ? -14.602 -4.388 20.059 1.00 88.56 292 SER A N 1
ATOM 2208 C CA . SER A 1 292 ? -15.899 -4.330 19.372 1.00 88.56 292 SER A CA 1
ATOM 2209 C C . SER A 1 292 ? -16.939 -5.240 20.028 1.00 88.56 292 SER A C 1
ATOM 2211 O O . SER A 1 292 ? -18.048 -4.802 20.341 1.00 88.56 292 SER A O 1
ATOM 2213 N N . GLN A 1 293 ? -16.555 -6.480 20.330 1.00 91.88 293 GLN A N 1
ATOM 2214 C CA . GLN A 1 293 ? -17.380 -7.442 21.063 1.00 91.88 293 GLN A CA 1
ATOM 2215 C C . GLN A 1 293 ? -17.789 -6.917 22.450 1.00 91.88 293 GLN A C 1
ATOM 2217 O O . GLN A 1 293 ? -18.932 -7.095 22.870 1.00 91.88 293 GLN A O 1
ATOM 2222 N N . ALA A 1 294 ? -16.881 -6.244 23.166 1.00 92.31 294 ALA A N 1
ATOM 2223 C CA . ALA A 1 294 ? -17.189 -5.630 24.457 1.00 92.31 294 ALA A CA 1
ATOM 2224 C C . ALA A 1 294 ? -18.233 -4.509 24.332 1.00 92.31 294 ALA A C 1
ATOM 2226 O O . ALA A 1 294 ? -19.223 -4.530 25.063 1.00 92.31 294 ALA A O 1
ATOM 2227 N N . ARG A 1 295 ? -18.074 -3.607 23.352 1.00 93.56 295 ARG A N 1
ATOM 2228 C CA . ARG A 1 295 ? -19.054 -2.543 23.065 1.00 93.56 295 ARG A CA 1
ATOM 2229 C C . ARG A 1 295 ? -20.432 -3.109 22.709 1.00 93.56 295 ARG A C 1
ATOM 2231 O O . ARG A 1 295 ? -21.446 -2.580 23.152 1.00 93.56 295 ARG A O 1
ATOM 2238 N N . GLN A 1 296 ? -20.486 -4.197 21.938 1.00 91.62 296 GLN A N 1
ATOM 2239 C CA . GLN A 1 296 ? -21.749 -4.862 21.597 1.00 91.62 296 GLN A CA 1
ATOM 2240 C C . GLN A 1 296 ? -22.445 -5.467 22.822 1.00 91.62 296 GLN A C 1
ATOM 2242 O O . GLN A 1 296 ? -23.658 -5.331 22.949 1.00 91.62 296 GLN A O 1
ATOM 2247 N N . ARG A 1 297 ? -21.700 -6.091 23.745 1.00 94.00 297 ARG A N 1
ATOM 2248 C CA . ARG A 1 297 ? -22.263 -6.614 25.005 1.00 94.00 297 ARG A CA 1
ATOM 2249 C C . ARG A 1 297 ? -22.798 -5.506 25.910 1.00 94.00 297 ARG A C 1
ATOM 2251 O O . ARG A 1 297 ? -23.866 -5.663 26.498 1.00 94.00 297 ARG A O 1
ATOM 2258 N N . GLU A 1 298 ? -22.076 -4.392 26.008 1.00 93.12 298 GLU A N 1
ATOM 2259 C CA . GLU A 1 298 ? -22.524 -3.213 26.755 1.00 93.12 298 GLU A CA 1
ATOM 2260 C C . GLU A 1 298 ? -23.823 -2.653 26.164 1.00 93.12 298 GLU A C 1
ATOM 2262 O O . GLU A 1 298 ? -24.797 -2.449 26.888 1.00 93.12 298 GLU A O 1
ATOM 2267 N N . LEU A 1 299 ? -23.882 -2.500 24.837 1.00 90.75 299 LEU A N 1
ATOM 2268 C CA . LEU A 1 299 ? -25.098 -2.073 24.150 1.00 90.75 299 LEU A CA 1
ATOM 2269 C C . LEU A 1 299 ? -26.254 -3.060 24.365 1.00 90.75 299 LEU A C 1
ATOM 2271 O O . LEU A 1 299 ? -27.361 -2.625 24.659 1.00 90.75 299 LEU A O 1
ATOM 2275 N N . GLY A 1 300 ? -26.008 -4.369 24.265 1.00 93.25 300 GLY A N 1
ATOM 2276 C CA . GLY A 1 300 ? -27.013 -5.400 24.546 1.00 93.25 300 GLY A CA 1
ATOM 2277 C C . GLY A 1 300 ? -27.591 -5.264 25.956 1.00 93.25 300 GLY A C 1
ATOM 2278 O O . GLY A 1 300 ? -28.807 -5.217 26.118 1.00 93.25 300 GLY A O 1
ATOM 2279 N N . THR A 1 301 ? -26.724 -5.038 26.948 1.00 94.56 301 THR A N 1
ATOM 2280 C CA . THR A 1 301 ? -27.131 -4.783 28.339 1.00 94.56 301 THR A CA 1
ATOM 2281 C C . THR A 1 301 ? -28.029 -3.544 28.450 1.00 94.56 301 THR A C 1
ATOM 2283 O O . THR A 1 301 ? -29.059 -3.591 29.120 1.00 94.56 301 THR A O 1
ATOM 2286 N N . LEU A 1 302 ? -27.685 -2.445 27.765 1.00 93.12 302 LEU A N 1
ATOM 2287 C CA . LEU A 1 302 ? -28.502 -1.221 27.739 1.00 93.12 302 LEU A CA 1
ATOM 2288 C C . LEU A 1 302 ? -29.849 -1.417 27.027 1.00 93.12 302 LEU A C 1
ATOM 2290 O O . LEU A 1 302 ? -30.828 -0.758 27.370 1.00 93.12 302 LEU A O 1
ATOM 2294 N N . LEU A 1 303 ? -29.899 -2.316 26.044 1.00 92.19 303 LEU A N 1
ATOM 2295 C CA . LEU A 1 303 ? -31.107 -2.661 25.295 1.00 92.19 303 LEU A CA 1
ATOM 2296 C C . LEU A 1 303 ? -31.954 -3.753 25.974 1.00 92.19 303 LEU A C 1
ATOM 2298 O O . LEU A 1 303 ? -33.035 -4.063 25.475 1.00 92.19 303 LEU A O 1
ATOM 2302 N N . GLY A 1 304 ? -31.496 -4.321 27.096 1.00 88.00 304 GLY A N 1
ATOM 2303 C CA . GLY A 1 304 ? -32.181 -5.405 27.807 1.00 88.00 304 GLY A CA 1
ATOM 2304 C C . GLY A 1 304 ? -32.147 -6.756 27.079 1.00 88.00 304 GLY A C 1
ATOM 2305 O O . GLY A 1 304 ? -33.085 -7.539 27.235 1.00 88.00 304 GLY A O 1
ATOM 2306 N N . GLN A 1 305 ? -31.114 -6.996 26.263 1.00 69.44 305 GLN A N 1
ATOM 2307 C CA . GLN A 1 305 ? -30.852 -8.252 25.544 1.00 69.44 305 GLN A CA 1
ATOM 2308 C C . GLN A 1 305 ? -29.879 -9.160 26.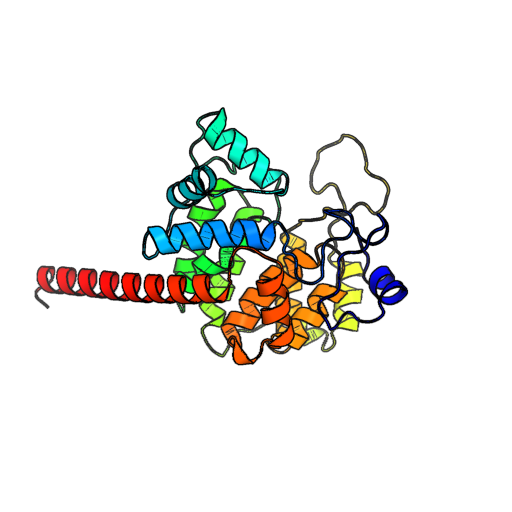296 1.00 69.44 305 GLN A C 1
ATOM 2310 O O . GLN A 1 305 ? -28.965 -8.628 26.967 1.00 69.44 305 GLN A O 1
#

Foldseek 3Di:
DDALVLCCVPPNFDQAFAFQAQDCSGDVPPHRHGGQEDDLLVLLLVLVLVLLLVVLFFDFLVSSLVSCVPPNDDDDDDLLVQLNCCCPVVVDDLQQSQPVGDQFLSLLSRLLLLLLSLALNLPSQLVSLLRNCSSRHDDPSSNLNSVLSSLLNCLLPQDDDDDPLVVQLALVSVLVVCVVPPQDDPPPDDDPDDDDPPPDGDQGHSSSLRSVLRNLCVNQVLQQSSSLSSLCSSDRNSSSSSSSSNSNSCSNPPPVSPDVVSLCSNCVSDPDRPVVSVVSSVSSSVSVVVVVVVVVVVVCVVVVD

Sequence (305 aa):
MMHYRHIETVFGTVQTVLPRGAAATTARFEPGAPAGQVTDDTRLRNLLCSAIIRAGGRVTADDWASTWLTDMDGWFFTPVVNAYHKVFMKDASPREAGRGSMGSNSTAMSIAPVGLVNACDPRQAALDAYNVAGLVHEGYARDAACAVAAAVAEATRPDATVALARSTGRYEDFRQAYYETKLLPWPQNGLHGSKPAEGFYDTAEPRETIPAMFALFALGDGRFKPCLVYAVNFGRDADTLASILGSVSGALCGARDIPNEWIERVEANNPVRQRTLADGLLAAVRHEFEASQARQRELGTLLGQ